Protein AF-H0ACN4-F1 (afdb_monomer_lite)

pLDDT: mean 75.78, std 10.9, range [49.62, 94.56]

Secondary structure (DSSP, 8-state):
-B-HHHHHTT-SS-B-HHHHHHHHHTTT-STTTS-TTHHHHHHHHHHHHHHHHHHHHHHHHH-GGG--HHHHHHHHHHHHHHHHHHHHHHHHHTT--HHHHHHHHHHHHHTSHHHHHHHHHHHHHHHHHHHHHHHHHHHH-PPPPGGGHHHHHHHHHIIIIIHHHHHHHHHHHTT--HHHHHHHHHHT-SPPHHHHHHHHHHGGG-SS-HHHHHHHHHHHHHHHHHHHHTTHHHHHHHHHTTT-

Foldseek 3Di:
DAQVVCVVVVNPPRDPPLVVVVVVVVVQDDDPRDDPCPVVVVVVLSVLLVLLVVLVVVCVPPNPVPDDPSNNVSVLSNVLVVLLVSQLVVCVVVVFHSLVSNVVSLVVLCPDPSSVVCCVVCVVVCVVVVVVVLVVLVVVQDDDDPVCPVVLVVLLCCLQPVQLVVQLVVVVVVVDDSLVSNVVSNLRSADDPVCLSVQVRCVVVDPDNSNNSSSSSRVVSVVVSVVCVVCVVVVCCVVCVPVD

Radius of gyration: 23.26 Å; chains: 1; bounding box: 57×37×65 Å

Structure (mmCIF, N/CA/C/O backbone):
data_AF-H0ACN4-F1
#
_entry.id   AF-H0ACN4-F1
#
loop_
_atom_site.group_PDB
_atom_site.id
_atom_site.type_symbol
_atom_site.label_atom_id
_atom_site.label_alt_id
_atom_site.label_comp_id
_atom_site.label_asym_id
_atom_site.label_entity_id
_atom_site.label_seq_id
_atom_site.pdbx_PDB_ins_code
_atom_site.Cartn_x
_atom_site.Cartn_y
_atom_site.Cartn_z
_atom_site.occupancy
_atom_site.B_iso_or_equiv
_atom_site.auth_seq_id
_atom_site.auth_comp_id
_atom_site.auth_asym_id
_atom_site.auth_atom_id
_atom_site.pdbx_PDB_model_num
ATOM 1 N N . MET A 1 1 ? -21.754 6.730 13.328 1.00 60.78 1 MET A N 1
ATOM 2 C CA . MET A 1 1 ? -22.479 7.093 14.572 1.00 60.78 1 MET A CA 1
ATOM 3 C C . MET A 1 1 ? -21.545 7.966 15.397 1.00 60.78 1 MET A C 1
ATOM 5 O O . MET A 1 1 ? -20.349 7.863 15.156 1.00 60.78 1 MET A O 1
ATOM 9 N N . VAL A 1 2 ? -22.045 8.862 16.253 1.00 70.94 2 VAL A N 1
ATOM 10 C CA . VAL A 1 2 ? -21.167 9.804 16.969 1.00 70.94 2 VAL A CA 1
ATOM 11 C C . VAL A 1 2 ? -20.671 9.186 18.277 1.00 70.94 2 VAL A C 1
ATOM 13 O O . VAL A 1 2 ? -21.500 8.858 19.122 1.00 70.94 2 VAL A O 1
ATOM 16 N N . ASP A 1 3 ? -19.357 9.039 18.431 1.00 78.44 3 ASP A N 1
ATOM 17 C CA . ASP A 1 3 ? -18.712 8.705 19.703 1.00 78.44 3 ASP A CA 1
ATOM 18 C C . ASP A 1 3 ? -18.690 9.959 20.582 1.00 78.44 3 ASP A C 1
ATOM 20 O O . ASP A 1 3 ? -18.063 10.968 20.251 1.00 78.44 3 ASP A O 1
ATOM 24 N N . ARG A 1 4 ? -19.431 9.915 21.688 1.00 74.38 4 ARG A N 1
ATOM 25 C CA . ARG A 1 4 ? -19.611 11.072 22.569 1.00 74.38 4 ARG A CA 1
ATOM 26 C C . ARG A 1 4 ? -18.351 11.422 23.347 1.00 74.38 4 ARG A C 1
ATOM 28 O O . ARG A 1 4 ? -18.164 12.593 23.657 1.00 74.38 4 ARG A O 1
ATOM 35 N N . ASP A 1 5 ? -17.498 10.452 23.644 1.00 73.69 5 ASP A N 1
ATOM 36 C CA . ASP A 1 5 ? -16.275 10.695 24.401 1.00 73.69 5 ASP A CA 1
ATOM 37 C C . ASP A 1 5 ? -15.210 11.336 23.519 1.00 73.69 5 ASP A C 1
ATOM 39 O O . ASP A 1 5 ? -14.513 12.248 23.971 1.00 73.69 5 ASP A O 1
ATOM 43 N N . LEU A 1 6 ? -15.139 10.940 22.244 1.00 72.12 6 LEU A N 1
ATOM 44 C CA . LEU A 1 6 ? -14.330 11.638 21.243 1.00 72.12 6 LEU A CA 1
ATOM 45 C C . LEU A 1 6 ? -14.869 13.050 20.974 1.00 72.12 6 LEU A C 1
ATOM 47 O O . LEU A 1 6 ? -14.086 13.997 20.920 1.00 72.12 6 LEU A O 1
ATOM 51 N N . ASP A 1 7 ? -16.194 13.218 20.881 1.00 76.94 7 ASP A N 1
ATOM 52 C CA . ASP A 1 7 ? -16.822 14.531 20.677 1.00 76.94 7 ASP A CA 1
ATOM 53 C C . ASP A 1 7 ? -16.541 15.496 21.841 1.00 76.94 7 ASP A C 1
ATOM 55 O O . ASP A 1 7 ? -16.189 16.654 21.624 1.00 76.94 7 ASP A O 1
ATOM 59 N N . ASN A 1 8 ? -16.611 14.997 23.078 1.00 75.88 8 ASN A N 1
ATOM 60 C CA . ASN A 1 8 ? -16.325 15.762 24.294 1.00 75.88 8 ASN A CA 1
ATOM 61 C C . ASN A 1 8 ? -14.840 16.132 24.449 1.00 75.88 8 ASN A C 1
ATOM 63 O O . ASN A 1 8 ? -14.523 17.110 25.125 1.00 75.88 8 ASN A O 1
ATOM 67 N N . GLN A 1 9 ? -13.934 15.369 23.835 1.00 67.75 9 GLN A N 1
ATOM 68 C CA . GLN A 1 9 ? -12.495 15.654 23.806 1.00 67.75 9 GLN A CA 1
ATOM 69 C C . GLN A 1 9 ? -12.092 16.574 22.640 1.00 67.75 9 GLN A C 1
ATOM 71 O O . GLN A 1 9 ? -10.902 16.794 22.422 1.00 67.75 9 GLN A O 1
ATOM 76 N N . ASP A 1 10 ? -13.067 17.095 21.885 1.00 71.56 10 ASP A N 1
ATOM 77 C CA . ASP A 1 10 ? -12.876 17.838 20.631 1.00 71.56 10 ASP A CA 1
ATOM 78 C C . ASP A 1 10 ? -12.063 17.048 19.581 1.00 71.56 10 ASP A C 1
ATOM 80 O O . ASP A 1 10 ? -11.475 17.599 18.648 1.00 71.56 10 ASP A O 1
ATOM 84 N N . ILE A 1 11 ? -12.051 15.714 19.714 1.00 58.03 11 ILE A N 1
ATOM 85 C CA . ILE A 1 11 ? -11.463 14.797 18.746 1.00 58.03 11 ILE A CA 1
ATOM 86 C C . ILE A 1 11 ? -12.485 14.619 17.626 1.00 58.03 11 ILE A C 1
ATOM 88 O O . ILE A 1 11 ? -13.654 14.273 17.823 1.00 58.03 11 ILE A O 1
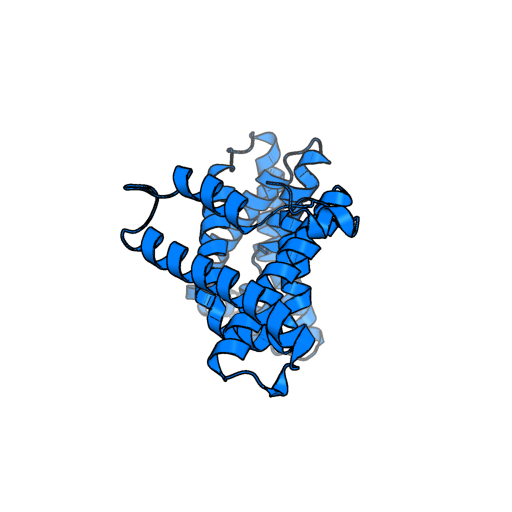ATOM 92 N N . ARG A 1 12 ? -12.048 14.907 16.406 1.00 61.50 12 ARG A N 1
ATOM 93 C CA . ARG A 1 12 ? -12.843 14.746 15.191 1.00 61.50 12 ARG A CA 1
ATOM 94 C C . ARG A 1 12 ? -12.232 13.560 14.391 1.00 61.50 12 ARG A C 1
ATOM 96 O O . ARG A 1 12 ? -11.117 13.174 14.701 1.00 61.50 12 ARG A O 1
ATOM 103 N N . PRO A 1 13 ? -12.973 12.893 13.483 1.00 61.44 13 PRO A N 1
ATOM 104 C CA . PRO A 1 13 ? -14.406 12.920 13.509 1.00 61.44 13 PRO A CA 1
ATOM 105 C C . PRO A 1 13 ? -14.802 12.062 14.735 1.00 61.44 13 PRO A C 1
ATOM 107 O O . PRO A 1 13 ? -14.141 11.086 15.093 1.00 61.44 13 PRO A O 1
ATOM 110 N N . PRO A 1 14 ? -15.858 12.404 15.457 1.00 74.06 14 PRO A N 1
ATOM 111 C CA . PRO A 1 14 ? -16.241 11.605 16.606 1.00 74.06 14 PRO A CA 1
ATOM 112 C C . PRO A 1 14 ? -16.955 10.353 16.089 1.00 74.06 14 PRO A C 1
ATOM 114 O O . PRO A 1 14 ? -18.165 10.260 16.200 1.00 74.06 14 PRO A O 1
ATOM 117 N N . ILE A 1 15 ? -16.269 9.443 15.393 1.00 73.81 15 ILE A N 1
ATOM 118 C CA . ILE A 1 15 ? -16.880 8.251 14.801 1.00 73.81 15 ILE A CA 1
ATOM 119 C C . ILE A 1 15 ? -16.776 7.115 15.795 1.00 73.81 15 ILE A C 1
ATOM 121 O O . ILE A 1 15 ? -15.689 6.633 16.092 1.00 73.81 15 ILE A O 1
ATOM 125 N N . ASP A 1 16 ? -17.937 6.632 16.210 1.00 73.75 16 ASP A N 1
ATOM 126 C CA . ASP A 1 16 ? -18.033 5.359 16.897 1.00 73.75 16 ASP A CA 1
ATOM 127 C C . ASP A 1 16 ? -17.833 4.237 15.870 1.00 73.75 16 ASP A C 1
ATOM 129 O O . ASP A 1 16 ? -18.661 4.012 14.970 1.00 73.75 16 ASP A O 1
ATOM 133 N N . VAL A 1 17 ? -16.663 3.608 15.963 1.00 70.56 17 VAL A N 1
ATOM 134 C CA . VAL A 1 17 ? -16.119 2.652 14.994 1.00 70.56 17 VAL A CA 1
ATOM 135 C C . VAL A 1 17 ? -16.996 1.411 14.911 1.00 70.56 17 VAL A C 1
ATOM 137 O O . VAL A 1 17 ? -17.296 0.951 13.809 1.00 70.56 17 VAL A O 1
ATOM 140 N N . LEU A 1 18 ? -17.461 0.918 16.059 1.00 71.81 18 LEU A N 1
ATOM 141 C CA . LEU A 1 18 ? -18.245 -0.305 16.166 1.00 71.81 18 LEU A CA 1
ATOM 142 C C . LEU A 1 18 ? -19.559 -0.182 15.343 1.00 71.81 18 LEU A C 1
ATOM 144 O O . LEU A 1 18 ? -19.659 -0.773 14.260 1.00 71.81 18 LEU A O 1
ATOM 148 N N . PRO A 1 19 ? -20.557 0.631 15.731 1.00 72.88 19 PRO A N 1
ATOM 149 C CA . PRO A 1 19 ? -21.830 0.727 15.020 1.00 72.88 19 PRO A CA 1
ATOM 150 C C . PRO A 1 19 ? -21.698 1.231 13.578 1.00 72.88 19 PRO A C 1
ATOM 152 O O . PRO A 1 19 ? -22.583 0.979 12.758 1.00 72.88 19 PRO A O 1
ATOM 155 N N . SER A 1 20 ? -20.617 1.942 13.245 1.00 68.25 20 SER A N 1
ATOM 156 C CA . SER A 1 20 ? -20.346 2.361 11.866 1.00 68.25 20 SER A CA 1
ATOM 157 C C . SER A 1 20 ? -19.884 1.184 10.994 1.00 68.25 20 SER A C 1
ATOM 159 O O . SER A 1 20 ? -20.390 1.028 9.882 1.00 68.25 20 SER A O 1
ATOM 161 N N . LEU A 1 21 ? -19.004 0.314 11.506 1.00 66.38 21 LEU A N 1
ATOM 162 C CA . LEU A 1 21 ? -18.568 -0.908 10.819 1.00 66.38 21 LEU A CA 1
ATOM 163 C C . LEU A 1 21 ? -19.704 -1.920 10.664 1.00 66.38 21 LEU A C 1
ATOM 165 O O . LEU A 1 21 ? -19.886 -2.446 9.569 1.00 66.38 21 LEU A O 1
ATOM 169 N N . SER A 1 22 ? -20.505 -2.150 11.712 1.00 69.75 22 SER A N 1
ATOM 170 C CA . SER A 1 22 ? -21.650 -3.073 11.651 1.00 69.75 22 SER A CA 1
ATOM 171 C C . SER A 1 22 ? -22.596 -2.724 10.494 1.00 69.75 22 SER A C 1
ATOM 173 O O . SER A 1 22 ? -22.887 -3.582 9.665 1.00 69.75 22 SER A O 1
ATOM 175 N N . ARG A 1 23 ? -22.970 -1.445 10.348 1.00 69.56 23 ARG A N 1
ATOM 176 C CA . ARG A 1 23 ? -23.853 -0.981 9.262 1.00 69.56 23 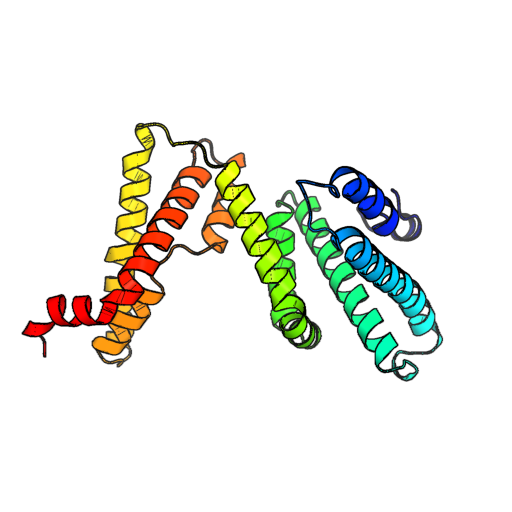ARG A CA 1
ATOM 177 C C . ARG A 1 23 ? -23.240 -1.087 7.869 1.00 69.56 23 ARG A C 1
ATOM 179 O O . ARG A 1 23 ? -23.954 -1.343 6.901 1.00 69.56 23 ARG A O 1
ATOM 186 N N . LEU A 1 24 ? -21.939 -0.831 7.748 1.00 64.56 24 LEU A N 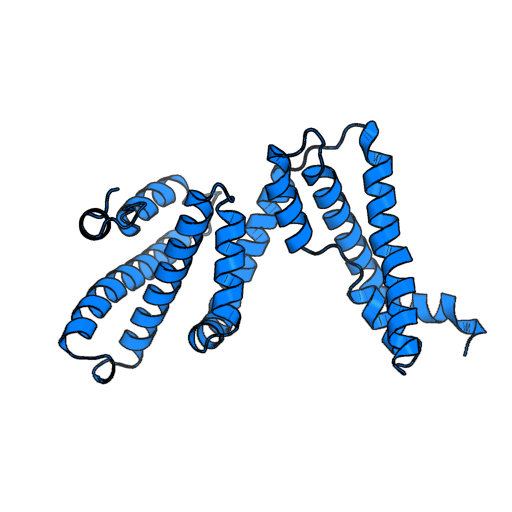1
ATOM 187 C CA . LEU A 1 24 ? -21.242 -0.947 6.469 1.00 64.56 24 LEU A CA 1
ATOM 188 C C . LEU A 1 24 ? -21.176 -2.417 6.026 1.00 64.56 24 LEU A C 1
ATOM 190 O O . LEU A 1 24 ? -21.385 -2.727 4.856 1.00 64.56 24 LEU A O 1
ATOM 194 N N . MET A 1 25 ? -20.929 -3.318 6.976 1.00 67.81 25 MET A N 1
ATOM 195 C CA . MET A 1 25 ? -20.736 -4.745 6.731 1.00 67.81 25 MET A CA 1
ATOM 196 C C . MET A 1 25 ? -22.031 -5.486 6.403 1.00 67.81 25 MET A C 1
ATOM 198 O O . MET A 1 25 ? -21.998 -6.393 5.576 1.00 67.81 25 MET A O 1
ATOM 202 N N . ASP A 1 26 ? -23.166 -5.086 6.980 1.00 68.06 26 ASP A N 1
ATOM 203 C CA . ASP A 1 26 ? -24.466 -5.711 6.689 1.00 68.06 26 ASP A CA 1
ATOM 204 C C . ASP A 1 26 ? -24.858 -5.601 5.204 1.00 68.06 26 ASP A C 1
ATOM 206 O O . ASP A 1 26 ? -25.601 -6.433 4.693 1.00 68.06 26 ASP A O 1
ATOM 210 N N . ASN A 1 27 ? -24.313 -4.610 4.487 1.00 66.75 27 ASN A N 1
ATOM 211 C CA . ASN A 1 27 ? -24.534 -4.415 3.052 1.00 66.75 27 ASN A CA 1
ATOM 212 C C . ASN A 1 27 ? -23.433 -5.028 2.163 1.00 66.75 27 ASN A C 1
ATOM 214 O O . ASN A 1 27 ? -23.552 -4.988 0.940 1.00 66.75 27 ASN A O 1
ATOM 218 N N . GLY A 1 28 ? -22.351 -5.548 2.753 1.00 65.25 28 GLY A N 1
ATOM 219 C CA . GLY A 1 28 ? -21.173 -6.050 2.034 1.00 65.25 28 GLY A CA 1
ATOM 220 C C . GLY A 1 28 ? -20.926 -7.556 2.164 1.00 65.25 28 GLY A C 1
ATOM 221 O O . GLY A 1 28 ? -20.036 -8.076 1.495 1.00 65.25 28 GLY A O 1
ATOM 222 N N . ILE A 1 29 ? -21.680 -8.259 3.016 1.00 73.50 29 ILE A N 1
ATOM 223 C CA . ILE A 1 29 ? -21.506 -9.691 3.303 1.00 73.50 29 ILE A CA 1
ATOM 224 C C . ILE A 1 29 ? -22.659 -10.484 2.690 1.00 73.50 29 ILE A C 1
ATOM 226 O O . ILE A 1 29 ? -23.822 -10.201 2.963 1.00 73.50 29 ILE A O 1
ATOM 230 N N . GLY A 1 30 ? -22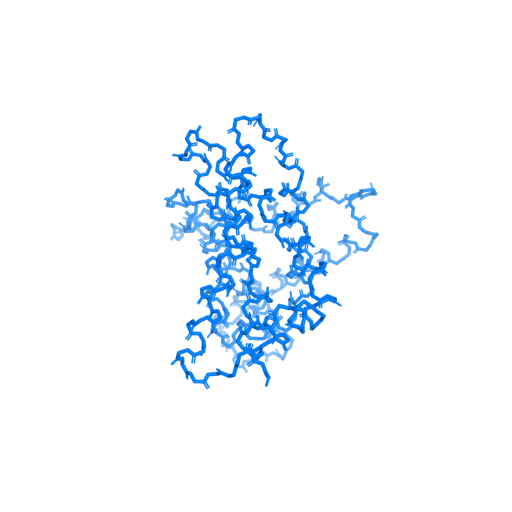.342 -11.502 1.888 1.00 74.50 30 GLY A N 1
ATOM 231 C CA . GLY A 1 30 ? -23.357 -12.343 1.260 1.00 74.50 30 GLY A CA 1
ATOM 232 C C . GLY A 1 30 ? -22.818 -13.253 0.161 1.00 74.50 30 GLY A C 1
ATOM 233 O O . GLY A 1 30 ? -21.674 -13.133 -0.284 1.00 74.50 30 GLY A O 1
ATOM 234 N N . GLU A 1 31 ? -23.672 -14.171 -0.288 1.00 70.31 31 GLU A N 1
ATOM 235 C CA . GLU A 1 31 ? -23.363 -15.122 -1.356 1.00 70.31 31 GLU A CA 1
ATOM 236 C C . GLU A 1 31 ? -23.011 -14.383 -2.661 1.00 70.31 31 GLU A C 1
ATOM 238 O O . GLU A 1 31 ? -23.721 -13.474 -3.088 1.00 70.31 31 GLU A O 1
ATOM 243 N N . GLY A 1 32 ? -21.873 -14.733 -3.267 1.00 74.31 32 GLY A N 1
ATOM 244 C CA . GLY A 1 32 ? -21.330 -14.045 -4.446 1.00 74.31 32 GLY A CA 1
ATOM 245 C C . GLY A 1 32 ? -20.465 -12.809 -4.149 1.00 74.31 32 GLY A C 1
ATOM 246 O O . GLY A 1 32 ? -19.777 -12.344 -5.054 1.00 74.31 32 GLY A O 1
ATOM 247 N N . TYR A 1 33 ? -20.437 -12.324 -2.900 1.00 63.06 33 TYR A N 1
ATOM 248 C CA . TYR A 1 33 ? -19.590 -11.204 -2.460 1.00 63.06 33 TYR A CA 1
ATOM 249 C C . TYR A 1 33 ? -18.460 -11.650 -1.528 1.00 63.06 33 TYR A C 1
ATOM 251 O O . TYR A 1 33 ? -17.325 -11.194 -1.668 1.00 63.06 33 TYR A O 1
ATOM 259 N N . THR A 1 34 ? -18.747 -12.550 -0.585 1.00 75.31 34 THR A N 1
ATOM 260 C CA . THR A 1 34 ? -17.785 -12.996 0.430 1.00 75.31 34 THR A CA 1
ATOM 261 C C . THR A 1 34 ? -17.806 -14.514 0.623 1.00 75.31 34 THR A C 1
ATOM 263 O O . THR A 1 34 ? -18.755 -15.207 0.259 1.00 75.31 34 THR A O 1
ATOM 266 N N . ARG A 1 35 ? -16.710 -15.055 1.171 1.00 78.44 35 ARG A N 1
ATOM 267 C CA . ARG A 1 35 ? -16.596 -16.475 1.551 1.00 78.44 35 ARG A CA 1
ATOM 268 C C . ARG A 1 35 ? -17.569 -16.831 2.688 1.00 78.44 35 ARG A C 1
ATOM 270 O O . ARG A 1 35 ? -17.938 -15.963 3.474 1.00 78.44 35 ARG A O 1
ATOM 277 N N . GLY A 1 36 ? -17.931 -18.108 2.810 1.00 75.69 36 GLY A N 1
ATOM 278 C CA . GLY A 1 36 ? -18.987 -18.565 3.726 1.00 75.69 36 GLY A CA 1
ATOM 279 C C . GLY A 1 36 ? -18.745 -18.307 5.221 1.00 75.69 36 GLY A C 1
ATOM 280 O O . GLY A 1 36 ? -19.697 -18.058 5.945 1.00 75.69 36 GLY A O 1
ATOM 281 N N . ASP A 1 37 ? -17.493 -18.301 5.681 1.00 79.25 37 ASP A N 1
ATOM 282 C CA . ASP A 1 37 ? -17.096 -18.042 7.079 1.00 79.25 37 ASP A CA 1
ATOM 283 C C . ASP A 1 37 ? -16.809 -16.554 7.362 1.00 79.25 37 ASP A C 1
ATOM 285 O O . ASP A 1 37 ? -16.353 -16.190 8.445 1.00 79.25 37 ASP A O 1
ATOM 289 N N . HIS A 1 38 ? -17.020 -15.666 6.383 1.00 76.00 38 HIS A N 1
ATOM 290 C CA . HIS A 1 38 ? -16.640 -14.258 6.511 1.00 76.00 38 HIS A CA 1
ATOM 291 C C . HIS A 1 38 ? -17.411 -13.537 7.625 1.00 76.00 38 HIS A C 1
ATOM 293 O O . HIS A 1 38 ? -16.834 -12.695 8.308 1.00 76.00 38 HIS A O 1
ATOM 299 N N . GLY A 1 39 ? -18.690 -13.880 7.824 1.00 76.44 39 GLY A N 1
ATOM 300 C CA . GLY A 1 39 ? -19.496 -13.351 8.929 1.00 76.44 39 GLY A CA 1
ATOM 301 C C . GLY A 1 39 ? -18.918 -13.737 10.291 1.00 76.44 39 GLY A C 1
ATOM 302 O O . GLY A 1 39 ? -18.669 -12.865 11.117 1.00 76.44 39 GLY A O 1
ATOM 303 N N . ASP A 1 40 ? -18.587 -15.014 10.476 1.00 76.06 40 ASP A N 1
ATOM 304 C CA . ASP A 1 40 ? -18.054 -15.524 11.743 1.00 76.06 40 ASP A CA 1
ATOM 305 C C . ASP A 1 40 ? -16.696 -14.897 12.091 1.00 76.06 40 ASP A C 1
ATOM 307 O O . ASP A 1 40 ? -16.449 -14.502 13.231 1.00 76.06 40 ASP A O 1
ATOM 311 N N . VAL A 1 41 ? -15.804 -14.765 11.103 1.00 75.56 41 VAL A N 1
ATOM 312 C CA . VAL A 1 41 ? -14.484 -14.147 11.307 1.00 75.56 41 VAL A CA 1
ATOM 313 C C . VAL A 1 41 ? -14.605 -12.644 11.563 1.00 75.56 41 VAL A C 1
ATOM 315 O O . VAL A 1 41 ? -13.888 -12.112 12.412 1.00 75.56 41 VAL A O 1
ATOM 318 N N . LYS A 1 42 ? -15.525 -11.952 10.879 1.00 71.81 42 LYS A N 1
ATOM 319 C CA . LYS A 1 42 ? -15.859 -10.552 11.181 1.00 71.81 42 LYS A CA 1
ATOM 320 C C . LYS A 1 42 ? -16.293 -10.419 12.636 1.00 71.81 42 LYS A C 1
ATOM 322 O O . LYS A 1 42 ? -15.763 -9.565 13.342 1.00 71.81 42 LYS A O 1
ATOM 327 N N . ASP A 1 43 ? -17.252 -11.231 13.065 1.00 75.88 43 ASP A N 1
ATOM 328 C CA . ASP A 1 43 ? -17.840 -11.116 14.397 1.00 75.88 43 ASP A CA 1
ATOM 329 C C . ASP A 1 43 ? -16.790 -11.392 15.481 1.00 75.88 43 ASP A C 1
ATOM 331 O O . ASP A 1 43 ? -16.760 -10.699 16.497 1.00 75.88 43 ASP A O 1
ATOM 335 N N . GLN A 1 44 ? -15.842 -12.302 15.226 1.00 78.75 44 GLN A N 1
ATOM 336 C CA . GLN A 1 44 ? -14.673 -12.508 16.088 1.00 78.75 44 GLN A CA 1
ATOM 337 C C . GLN A 1 44 ? -13.770 -11.270 16.173 1.00 78.75 44 GLN A C 1
ATOM 339 O O . GLN A 1 44 ? -13.389 -10.870 17.270 1.00 78.75 44 GLN A O 1
ATOM 344 N N . LEU A 1 45 ? -13.430 -10.638 15.045 1.00 76.62 45 LEU A N 1
ATOM 345 C CA . LEU A 1 45 ? -12.606 -9.419 15.041 1.00 76.62 45 LEU A CA 1
ATOM 346 C C . LEU A 1 45 ? -13.304 -8.252 15.746 1.00 76.62 45 LEU A C 1
ATOM 348 O O . LEU A 1 45 ? -12.664 -7.464 16.441 1.00 76.62 45 LEU A O 1
ATOM 352 N N . TYR A 1 46 ? -14.618 -8.154 15.575 1.00 72.12 46 TYR A N 1
ATOM 353 C CA . TYR A 1 46 ? -15.443 -7.124 16.186 1.00 72.12 46 TYR A CA 1
ATOM 354 C C . TYR A 1 46 ? -15.568 -7.329 17.702 1.00 72.12 46 TYR A C 1
ATOM 356 O O . TYR A 1 46 ? -15.422 -6.375 18.465 1.00 72.12 46 TYR A O 1
ATOM 364 N N . ALA A 1 47 ? -15.745 -8.579 18.140 1.00 75.56 47 ALA A N 1
ATOM 365 C CA . ALA A 1 47 ? -15.713 -8.954 19.550 1.00 75.56 47 ALA A CA 1
ATOM 366 C C . ALA A 1 47 ? -14.350 -8.650 20.186 1.00 75.56 47 ALA A C 1
ATOM 368 O O . ALA A 1 47 ? -14.310 -8.055 21.256 1.00 75.56 47 ALA A O 1
ATOM 369 N N . LEU A 1 48 ? -13.243 -8.969 19.504 1.00 80.00 48 LEU A N 1
ATOM 370 C CA . LEU A 1 48 ? -11.890 -8.659 19.979 1.00 80.00 48 LEU A CA 1
ATOM 371 C C . LEU A 1 48 ? -11.644 -7.150 20.095 1.00 80.00 48 LEU A C 1
ATOM 373 O O . LEU A 1 48 ? -11.016 -6.704 21.049 1.00 80.00 48 LEU A O 1
ATOM 377 N N . TYR A 1 49 ? -12.139 -6.346 19.150 1.00 77.44 49 TYR A N 1
ATOM 378 C CA . TYR A 1 49 ? -11.998 -4.891 19.236 1.00 77.44 49 TYR A CA 1
ATOM 379 C C . TYR A 1 49 ? -12.801 -4.304 20.406 1.00 77.44 49 TYR A C 1
ATOM 381 O O . TYR A 1 49 ? -12.276 -3.455 21.125 1.00 77.44 49 TYR A O 1
ATOM 389 N N . ALA A 1 50 ? -14.037 -4.775 20.619 1.00 77.69 50 ALA A N 1
ATOM 390 C CA . ALA A 1 50 ? -14.866 -4.374 21.757 1.00 77.69 50 ALA A CA 1
ATOM 391 C C . ALA A 1 50 ? -14.229 -4.788 23.096 1.00 77.69 50 ALA A C 1
ATOM 393 O O . ALA A 1 50 ? -14.056 -3.947 23.971 1.00 77.69 50 ALA A O 1
ATOM 394 N N . GLU A 1 51 ? -13.769 -6.040 23.203 1.00 83.12 51 GLU A N 1
ATOM 395 C CA . GLU A 1 51 ? -13.008 -6.547 24.354 1.00 83.12 51 GLU A CA 1
ATOM 396 C C . GLU A 1 51 ? -11.766 -5.682 24.617 1.00 83.12 51 GLU A C 1
ATOM 398 O O . GLU A 1 51 ? -11.473 -5.330 25.754 1.00 83.12 51 GLU A O 1
ATOM 403 N N . GLY A 1 52 ? -11.054 -5.264 23.568 1.00 85.81 52 GLY A N 1
ATOM 404 C CA . GLY A 1 52 ? -9.888 -4.397 23.711 1.00 85.81 52 GLY A CA 1
ATOM 405 C C . GLY A 1 52 ? -10.196 -2.954 24.123 1.00 85.81 52 GLY A C 1
ATOM 406 O O . GLY A 1 52 ? -9.334 -2.317 24.726 1.00 85.81 52 GLY A O 1
ATOM 407 N N . GLN A 1 53 ? -11.388 -2.427 23.820 1.00 79.44 53 GLN A N 1
ATOM 408 C CA . GLN A 1 53 ? -11.836 -1.129 24.345 1.00 79.44 53 GLN A CA 1
ATOM 409 C C . GLN A 1 53 ? -12.101 -1.233 25.852 1.00 79.44 53 GLN A C 1
ATOM 411 O O . GLN A 1 53 ? -11.563 -0.432 26.613 1.00 79.44 53 GLN A O 1
ATOM 416 N N . ASP A 1 54 ? -12.797 -2.285 26.292 1.00 81.12 54 ASP A N 1
ATOM 417 C CA . ASP A 1 54 ? -13.023 -2.548 27.720 1.00 81.12 54 ASP A CA 1
ATOM 418 C C . ASP A 1 54 ? -11.692 -2.763 28.472 1.00 81.12 54 ASP A C 1
ATOM 420 O O . ASP A 1 54 ? -11.480 -2.247 29.573 1.00 81.12 54 ASP A O 1
ATOM 424 N N . LEU A 1 55 ? -10.748 -3.488 27.857 1.00 85.75 55 LEU A N 1
ATOM 425 C CA . LEU A 1 55 ? -9.406 -3.698 28.407 1.00 85.75 55 LEU A CA 1
ATOM 426 C C . LEU A 1 55 ? -8.606 -2.401 28.511 1.00 85.75 55 LEU A C 1
ATOM 428 O O . LEU A 1 55 ? -7.861 -2.227 29.471 1.00 85.75 55 LEU A O 1
ATOM 432 N N . ARG A 1 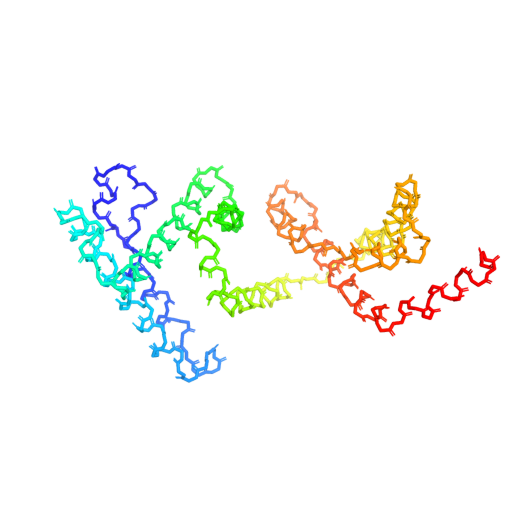56 ? -8.740 -1.478 27.556 1.00 82.94 56 ARG A N 1
ATOM 433 C CA . ARG A 1 56 ? -8.059 -0.178 27.610 1.00 82.94 56 ARG A CA 1
ATOM 434 C C . ARG A 1 56 ? -8.500 0.628 28.834 1.00 82.94 56 ARG A C 1
ATOM 436 O O . ARG A 1 56 ? -7.649 1.221 29.500 1.00 82.94 56 ARG A O 1
ATOM 443 N N . ASP A 1 57 ? -9.791 0.617 29.141 1.00 81.00 57 ASP A N 1
ATOM 444 C CA . ASP A 1 57 ? -10.332 1.292 30.322 1.00 81.00 57 ASP A CA 1
ATOM 445 C C . ASP A 1 57 ? -9.864 0.615 31.615 1.00 81.00 57 ASP A C 1
ATOM 447 O O . ASP A 1 57 ? -9.488 1.288 32.578 1.00 81.00 57 ASP A O 1
ATOM 451 N N . LEU A 1 58 ? -9.793 -0.721 31.621 1.00 81.44 58 LEU A N 1
ATOM 452 C CA . LEU A 1 58 ? -9.251 -1.490 32.743 1.00 81.44 58 LEU A CA 1
ATOM 453 C C . LEU A 1 58 ? -7.762 -1.185 32.987 1.00 81.44 58 LEU A C 1
ATOM 455 O O . LEU A 1 58 ? -7.339 -0.979 34.127 1.00 81.44 58 LEU A O 1
ATOM 459 N N . VAL A 1 59 ? -6.970 -1.102 31.919 1.00 85.06 59 VAL A N 1
ATOM 460 C CA . VAL A 1 59 ? -5.538 -0.774 31.961 1.00 85.06 59 VAL A CA 1
ATOM 461 C C . VAL A 1 59 ? -5.288 0.609 32.540 1.00 85.06 59 VAL A C 1
ATOM 463 O O . VAL A 1 59 ? -4.346 0.777 33.313 1.00 85.06 59 VAL A O 1
ATOM 466 N N . ALA A 1 60 ? -6.137 1.590 32.225 1.00 78.94 60 ALA A N 1
ATOM 467 C CA . ALA A 1 60 ? -6.018 2.939 32.774 1.00 78.94 60 ALA A CA 1
ATOM 468 C C . ALA A 1 60 ? -6.116 2.971 34.314 1.00 78.94 60 ALA A C 1
ATOM 470 O O . ALA A 1 60 ? -5.631 3.914 34.939 1.00 78.94 60 ALA A O 1
ATOM 471 N N . ILE A 1 61 ? -6.722 1.944 34.922 1.00 84.19 61 ILE A N 1
ATOM 472 C CA . ILE A 1 61 ? -6.920 1.824 36.370 1.00 84.19 61 ILE A CA 1
ATOM 473 C C . ILE A 1 61 ? -5.855 0.925 37.014 1.00 84.19 61 ILE A C 1
ATOM 475 O O . ILE A 1 61 ? -5.326 1.268 38.070 1.00 84.19 61 ILE A O 1
ATOM 479 N N . VAL A 1 62 ? -5.566 -0.235 36.413 1.00 81.62 62 VAL A N 1
ATOM 480 C CA . VAL A 1 62 ? -4.777 -1.312 37.048 1.00 81.62 62 VAL A CA 1
ATOM 481 C C . VAL A 1 62 ? -3.325 -1.375 36.539 1.00 81.62 62 VAL A C 1
ATOM 483 O O . VAL A 1 62 ? -2.467 -1.935 37.218 1.00 81.62 62 VAL A O 1
ATOM 486 N N . GLY A 1 63 ? -3.021 -0.741 35.400 1.00 82.69 63 GLY A N 1
ATOM 487 C CA . GLY A 1 63 ? -1.714 -0.786 34.735 1.00 82.69 63 GLY A CA 1
ATOM 488 C C . GLY A 1 63 ? -1.557 -1.975 33.775 1.00 82.69 63 GLY A C 1
ATOM 489 O O . GLY A 1 63 ? -2.222 -2.999 33.920 1.00 82.69 63 GLY A O 1
ATOM 490 N N . GLU A 1 64 ? -0.678 -1.837 32.775 1.00 81.06 64 GLU A N 1
ATOM 491 C CA . GLU A 1 64 ? -0.467 -2.858 31.726 1.00 81.06 64 GLU A CA 1
ATOM 492 C C . GLU A 1 64 ? 0.181 -4.145 32.257 1.00 81.06 64 GLU A C 1
ATOM 494 O O . GLU A 1 64 ? -0.101 -5.225 31.747 1.00 81.06 64 GLU A O 1
ATOM 499 N N . ASP A 1 65 ? 0.965 -4.056 33.335 1.00 81.19 65 ASP A N 1
ATOM 500 C CA . ASP A 1 65 ? 1.690 -5.191 33.926 1.00 81.19 65 ASP A CA 1
ATOM 501 C C . ASP A 1 65 ? 0.770 -6.265 34.541 1.00 81.19 65 ASP A C 1
ATOM 503 O O . ASP A 1 65 ? 1.220 -7.359 34.883 1.00 81.19 65 ASP A O 1
ATOM 507 N N . ALA A 1 66 ? -0.518 -5.955 34.720 1.00 81.56 66 ALA A N 1
ATOM 508 C CA . ALA A 1 66 ? -1.513 -6.865 35.283 1.00 81.56 66 ALA A CA 1
ATOM 509 C C . ALA A 1 66 ? -2.246 -7.706 34.222 1.00 81.56 66 ALA A C 1
ATOM 511 O O . ALA A 1 66 ? -3.084 -8.540 34.576 1.00 81.56 66 ALA A O 1
ATOM 512 N N . LEU A 1 67 ? -1.974 -7.473 32.936 1.00 83.94 67 LEU A N 1
ATOM 513 C CA . LEU A 1 67 ? -2.659 -8.147 31.839 1.00 83.94 67 LEU A CA 1
ATOM 514 C C . LEU A 1 67 ? -2.165 -9.581 31.647 1.00 83.94 67 LEU A C 1
ATOM 516 O O . LEU A 1 67 ? -0.998 -9.903 31.860 1.00 83.94 67 LEU A O 1
ATOM 520 N N . SER A 1 68 ? -3.067 -10.448 31.186 1.00 87.94 68 SER A N 1
ATOM 521 C CA . SER A 1 68 ? -2.666 -11.752 30.66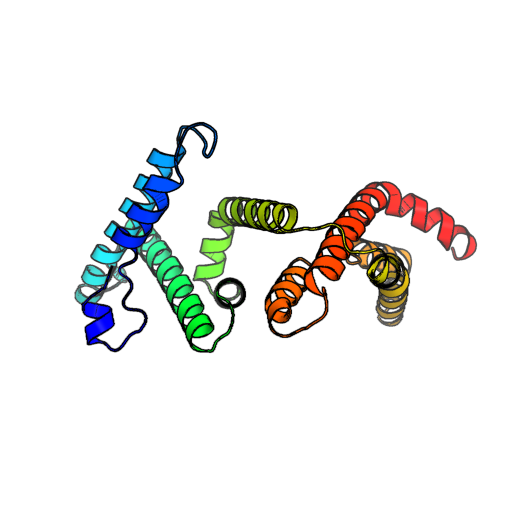5 1.00 87.94 68 SER A CA 1
ATOM 522 C C . SER A 1 68 ? -2.042 -11.615 29.271 1.00 87.94 68 SER A C 1
ATOM 524 O O . SER A 1 68 ? -2.362 -10.689 28.526 1.00 87.94 68 SER A O 1
ATOM 526 N N . ASP A 1 69 ? -1.248 -12.604 28.848 1.00 86.00 69 ASP A N 1
ATOM 527 C CA . ASP A 1 69 ? -0.677 -12.663 27.490 1.00 86.00 69 ASP A CA 1
ATOM 528 C C . ASP A 1 69 ? -1.727 -12.567 26.367 1.00 86.00 69 ASP A C 1
ATOM 530 O O . ASP A 1 69 ? -1.394 -12.291 25.210 1.00 86.00 69 ASP A O 1
ATOM 534 N N . ARG A 1 70 ? -2.989 -12.923 26.649 1.00 87.81 70 ARG A N 1
ATOM 535 C CA . ARG A 1 70 ? -4.099 -12.763 25.704 1.00 87.81 70 ARG A CA 1
ATOM 536 C C . ARG A 1 70 ? -4.551 -11.310 25.690 1.00 87.81 70 ARG A C 1
ATOM 538 O O . ARG A 1 70 ? -4.642 -10.740 24.608 1.00 87.81 70 ARG A O 1
ATOM 545 N N . ASP A 1 71 ? -4.813 -10.737 26.856 1.00 87.75 71 ASP A N 1
ATOM 546 C CA . ASP A 1 71 ? -5.352 -9.383 26.984 1.00 87.75 71 ASP A CA 1
ATOM 547 C C . ASP A 1 71 ? -4.364 -8.340 26.460 1.00 87.75 71 ASP A C 1
ATOM 549 O O . ASP A 1 71 ? -4.769 -7.400 25.784 1.00 87.75 71 ASP A O 1
ATOM 553 N N . GLU A 1 72 ? -3.061 -8.559 26.658 1.00 84.19 72 GLU A N 1
ATOM 554 C CA . GLU A 1 72 ? -2.008 -7.744 26.046 1.00 84.19 72 GLU A CA 1
ATOM 555 C C . GLU A 1 72 ? -2.134 -7.746 24.512 1.00 84.19 72 GLU A C 1
ATOM 557 O O . GLU A 1 72 ? -2.141 -6.692 23.879 1.00 84.19 72 GLU A O 1
ATOM 562 N N . LYS A 1 73 ? -2.334 -8.918 23.893 1.00 82.12 73 LYS A N 1
ATOM 563 C CA . LYS A 1 73 ? -2.497 -9.036 22.430 1.00 82.12 73 LYS A CA 1
ATOM 564 C C . LYS A 1 73 ? -3.780 -8.380 21.933 1.00 82.12 73 LYS A C 1
ATOM 566 O O . LYS A 1 73 ? -3.784 -7.808 20.843 1.00 82.12 73 LYS A O 1
ATOM 571 N N . VAL A 1 74 ? -4.866 -8.489 22.696 1.00 84.12 74 VAL A N 1
ATOM 572 C CA . VAL A 1 74 ? -6.144 -7.844 22.369 1.00 84.12 74 VAL A CA 1
ATOM 573 C C . VAL A 1 74 ? -6.002 -6.321 22.466 1.00 84.12 74 VAL A C 1
ATOM 575 O O . VAL A 1 74 ? -6.408 -5.604 21.552 1.00 84.12 74 VAL A O 1
ATOM 578 N N . LEU A 1 75 ? -5.333 -5.820 23.506 1.00 83.31 75 LEU A N 1
ATOM 579 C CA . LEU A 1 75 ? -5.040 -4.399 23.674 1.00 83.31 75 LEU A CA 1
ATOM 580 C C . LEU A 1 75 ? -4.136 -3.864 22.553 1.00 83.31 75 LEU A C 1
ATOM 582 O O . LEU A 1 75 ? -4.396 -2.790 22.011 1.00 83.31 75 LEU A O 1
ATOM 586 N N . GLU A 1 76 ? -3.093 -4.603 22.171 1.00 80.25 76 GLU A N 1
ATOM 587 C CA . GLU A 1 76 ? -2.212 -4.252 21.051 1.00 80.25 76 GLU A CA 1
ATOM 588 C C . GLU A 1 76 ? -2.958 -4.173 19.722 1.00 80.25 76 GLU A C 1
ATOM 590 O O . GLU A 1 76 ? -2.779 -3.217 18.962 1.00 80.25 76 GLU A O 1
ATOM 595 N N . PHE A 1 77 ? -3.826 -5.152 19.458 1.00 78.88 77 PHE A N 1
ATOM 596 C CA . PHE A 1 77 ? -4.702 -5.148 18.293 1.00 78.88 77 PHE A CA 1
ATOM 597 C C . PHE A 1 77 ? -5.574 -3.884 18.265 1.00 78.88 77 PHE A C 1
ATOM 599 O O . PHE A 1 77 ? -5.579 -3.156 17.267 1.00 78.88 77 PHE A O 1
ATOM 606 N N . THR A 1 78 ? -6.239 -3.564 19.377 1.00 82.06 78 THR A N 1
ATOM 607 C CA . THR A 1 78 ? -7.111 -2.387 19.486 1.00 82.06 78 THR A CA 1
ATOM 608 C C . THR A 1 78 ? -6.344 -1.071 19.351 1.00 82.06 78 THR A C 1
ATOM 610 O O . THR A 1 78 ? -6.789 -0.184 18.618 1.00 82.06 78 THR A O 1
ATOM 613 N N . LYS A 1 79 ? -5.154 -0.948 19.959 1.00 81.44 79 LYS A N 1
ATOM 614 C CA . LYS A 1 79 ? -4.260 0.216 19.795 1.00 81.44 79 LYS A CA 1
ATOM 615 C C . LYS A 1 79 ? -3.833 0.408 18.337 1.00 81.44 79 LYS A C 1
ATOM 617 O O . LYS A 1 79 ? -3.815 1.541 17.847 1.00 81.44 79 LYS A O 1
ATOM 622 N N . GLY A 1 80 ? -3.522 -0.680 17.630 1.00 74.12 80 GLY A N 1
ATOM 623 C CA . GLY A 1 80 ? -3.176 -0.653 16.208 1.00 74.12 80 GLY A CA 1
ATOM 624 C C . GLY A 1 80 ? -4.317 -0.116 15.341 1.00 74.12 80 GLY A C 1
ATOM 625 O O . GLY A 1 80 ? -4.113 0.816 14.562 1.00 74.12 80 GLY A O 1
ATOM 626 N N . ILE A 1 81 ? -5.533 -0.642 15.527 1.00 75.44 81 ILE A N 1
ATOM 627 C CA . ILE A 1 81 ? -6.733 -0.178 14.810 1.00 75.44 81 ILE A CA 1
ATOM 628 C C . ILE A 1 81 ? -7.036 1.293 15.123 1.00 75.44 81 ILE A C 1
ATOM 630 O O . ILE A 1 81 ? -7.267 2.074 14.201 1.00 75.44 81 ILE A O 1
ATOM 634 N N . ALA A 1 82 ? -6.976 1.700 16.393 1.00 78.12 82 ALA A N 1
ATOM 635 C CA . ALA A 1 82 ? -7.206 3.090 16.786 1.00 78.12 82 ALA A CA 1
ATOM 636 C C . ALA A 1 82 ? -6.189 4.046 16.136 1.00 78.12 82 ALA A C 1
ATOM 638 O O . ALA A 1 82 ? -6.581 5.058 15.563 1.00 78.12 82 ALA A O 1
ATOM 639 N N . THR A 1 83 ? -4.900 3.686 16.137 1.00 72.25 83 THR A N 1
ATOM 640 C CA . THR A 1 83 ? -3.830 4.482 15.510 1.00 72.25 83 THR A CA 1
ATOM 641 C C . THR A 1 83 ? -4.054 4.655 14.006 1.00 72.25 83 THR A C 1
ATOM 643 O O . THR A 1 83 ? -3.916 5.764 13.488 1.00 72.25 83 THR A O 1
ATOM 646 N N . LEU A 1 84 ? -4.437 3.581 13.302 1.00 70.31 84 LEU A N 1
ATOM 647 C CA . LEU A 1 84 ? -4.769 3.644 11.875 1.00 70.31 84 LEU A CA 1
ATOM 648 C C . LEU A 1 84 ? -5.921 4.626 11.623 1.00 70.31 84 LEU A C 1
ATOM 650 O O . LEU A 1 84 ? -5.799 5.502 10.771 1.00 70.31 84 LEU A O 1
ATOM 654 N N . ILE A 1 85 ? -7.008 4.520 12.392 1.00 75.81 85 ILE A N 1
ATOM 655 C CA . ILE A 1 85 ? -8.190 5.383 12.247 1.00 75.81 85 ILE A CA 1
ATOM 656 C C . ILE A 1 85 ? -7.842 6.849 12.538 1.00 75.81 85 ILE A C 1
ATOM 658 O O . ILE A 1 85 ? -8.235 7.731 11.773 1.00 75.81 85 ILE A O 1
ATOM 662 N N . SER A 1 86 ? -7.058 7.123 13.585 1.00 74.56 86 SER A N 1
ATOM 663 C CA . SER A 1 86 ? -6.628 8.483 13.926 1.00 74.56 86 SER A CA 1
ATOM 664 C C . SER A 1 86 ? -5.781 9.123 12.827 1.00 74.56 86 SER A C 1
ATOM 666 O O . SER A 1 86 ? -6.008 10.279 12.480 1.00 74.56 86 SER A O 1
ATOM 668 N N . ILE A 1 87 ? -4.829 8.390 12.240 1.00 68.69 87 ILE A N 1
ATOM 669 C CA . ILE A 1 87 ? -3.976 8.929 11.171 1.00 68.69 87 ILE A CA 1
ATOM 670 C C . ILE A 1 87 ? -4.785 9.172 9.897 1.00 68.69 87 ILE A C 1
ATOM 672 O O . ILE A 1 87 ? -4.644 10.232 9.286 1.00 68.69 87 ILE A O 1
ATOM 676 N N . VAL A 1 88 ? -5.663 8.235 9.523 1.00 70.12 88 VAL A N 1
ATOM 677 C CA . VAL A 1 88 ? -6.570 8.407 8.378 1.00 70.12 88 VAL A CA 1
ATOM 678 C C . VAL A 1 88 ? -7.397 9.666 8.545 1.00 70.12 88 VAL A C 1
ATOM 680 O O . VAL A 1 88 ? -7.452 10.493 7.633 1.00 70.12 88 VAL A O 1
ATOM 683 N N . TRP A 1 89 ? -7.959 9.869 9.730 1.00 78.94 89 TRP A N 1
ATOM 684 C CA . TRP A 1 89 ? -8.704 11.081 9.973 1.00 78.94 89 TRP A CA 1
ATOM 685 C C . TRP A 1 89 ? -7.861 12.354 9.858 1.00 78.94 89 TRP A C 1
ATOM 687 O O . TRP A 1 89 ? -8.279 13.300 9.190 1.00 78.94 89 TRP A O 1
ATOM 697 N N . ILE A 1 90 ? -6.687 12.395 10.497 1.00 73.81 90 ILE A N 1
ATOM 698 C CA . ILE A 1 90 ? -5.805 13.568 10.439 1.00 73.81 90 ILE A CA 1
ATOM 699 C C . ILE A 1 90 ? -5.519 13.910 8.975 1.00 73.81 90 ILE A C 1
ATOM 701 O O . ILE A 1 90 ? -5.644 15.066 8.570 1.00 73.81 90 ILE A O 1
ATOM 705 N N . THR A 1 91 ? -5.226 12.908 8.147 1.00 66.56 91 THR A N 1
ATOM 706 C CA . THR A 1 91 ? -4.999 13.139 6.719 1.00 66.56 91 THR A CA 1
ATOM 707 C C . THR A 1 91 ? -6.246 13.620 5.978 1.00 66.56 91 THR A C 1
ATOM 709 O O . THR A 1 91 ? -6.146 14.605 5.249 1.00 66.56 91 THR A O 1
ATOM 712 N N . GLU A 1 92 ? -7.427 13.050 6.225 1.00 67.50 92 GLU A N 1
ATOM 713 C CA . GLU A 1 92 ? -8.668 13.530 5.600 1.00 67.50 92 GLU A CA 1
ATOM 714 C C . GLU A 1 92 ? -9.006 14.969 5.997 1.00 67.50 92 GLU A C 1
ATOM 716 O O . GLU A 1 92 ? -9.412 15.769 5.155 1.00 67.50 92 GLU A O 1
ATOM 721 N N . SER A 1 93 ? -8.770 15.342 7.257 1.00 72.88 93 SER A N 1
ATOM 722 C CA . SER A 1 93 ? -9.022 16.701 7.748 1.00 72.88 93 SER A CA 1
ATOM 723 C C . SER A 1 93 ? -8.139 17.765 7.082 1.00 72.88 93 SER A C 1
ATOM 725 O O . SER A 1 93 ? -8.514 18.934 7.019 1.00 72.88 93 SER A O 1
ATOM 727 N N . THR A 1 94 ? -6.991 17.358 6.532 1.00 74.50 94 THR A N 1
ATOM 728 C CA . THR A 1 94 ? -6.072 18.234 5.788 1.00 74.50 94 THR A CA 1
ATOM 729 C C . THR A 1 94 ? -6.364 18.270 4.284 1.00 74.50 94 THR A C 1
ATOM 731 O O . THR A 1 94 ? -5.632 18.907 3.528 1.00 74.50 94 THR A O 1
ATOM 734 N N . GLY A 1 95 ? -7.443 17.614 3.836 1.00 66.56 95 GLY A N 1
ATOM 735 C CA . GLY A 1 95 ? -7.820 17.510 2.424 1.00 66.56 95 GLY A CA 1
ATOM 736 C C . GLY A 1 95 ? -7.005 16.478 1.640 1.00 66.56 95 GLY A C 1
ATOM 737 O O . GLY A 1 95 ? -7.128 16.396 0.419 1.00 66.56 95 GLY A O 1
ATOM 738 N N . VAL A 1 96 ? -6.175 15.686 2.323 1.00 67.06 96 VAL A N 1
ATOM 739 C CA . VAL A 1 96 ? -5.459 14.554 1.732 1.00 67.06 96 VAL A CA 1
ATOM 740 C C . VAL A 1 96 ? -6.405 13.350 1.713 1.00 67.06 96 VAL A C 1
ATOM 742 O O . VAL A 1 96 ? -7.189 13.162 2.636 1.00 67.06 96 VAL A O 1
ATOM 745 N N . SER A 1 97 ? -6.372 12.517 0.668 1.00 63.91 97 SER A N 1
ATOM 746 C CA . SER A 1 97 ? -7.279 11.364 0.623 1.00 63.91 97 SER A CA 1
ATOM 747 C C . SER A 1 97 ? -6.998 10.360 1.751 1.00 63.91 97 SER A C 1
ATOM 749 O O . SER A 1 97 ? -5.842 10.139 2.132 1.00 63.91 97 SER A O 1
ATOM 751 N N . ALA A 1 98 ? -8.054 9.673 2.197 1.00 60.31 98 ALA A N 1
ATOM 752 C CA . ALA A 1 98 ? -7.992 8.589 3.178 1.00 60.31 98 ALA A CA 1
ATOM 753 C C . ALA A 1 98 ? -6.910 7.546 2.855 1.00 60.31 98 ALA A C 1
ATOM 755 O O . ALA A 1 98 ? -6.250 7.013 3.744 1.00 60.31 98 ALA A O 1
ATOM 756 N N . LEU A 1 99 ? -6.696 7.273 1.564 1.00 55.41 99 LEU A N 1
ATOM 757 C CA . LEU A 1 99 ? -5.773 6.249 1.079 1.00 55.41 99 LEU A CA 1
ATOM 758 C C . LEU A 1 99 ? -4.306 6.636 1.331 1.00 55.41 99 LEU A C 1
ATOM 760 O O . LEU A 1 99 ? -3.486 5.779 1.662 1.00 55.41 99 LEU A O 1
ATOM 764 N N . ALA A 1 100 ? -3.985 7.932 1.263 1.00 55.56 100 ALA A N 1
ATOM 765 C CA . ALA A 1 100 ? -2.677 8.442 1.672 1.00 55.56 100 ALA A CA 1
ATOM 766 C C . ALA A 1 100 ? -2.478 8.330 3.192 1.00 55.56 100 ALA A C 1
ATOM 768 O O . ALA A 1 100 ? -1.380 8.014 3.646 1.00 55.56 100 ALA A O 1
ATOM 769 N N . GLY A 1 101 ? -3.549 8.545 3.964 1.00 63.41 101 GLY A N 1
ATOM 770 C CA . GLY A 1 101 ? -3.586 8.351 5.412 1.00 63.41 101 GLY A CA 1
ATOM 771 C C . GLY A 1 101 ? -3.276 6.934 5.841 1.00 63.41 101 GLY A C 1
ATOM 772 O O . GLY A 1 101 ? -2.389 6.720 6.662 1.00 63.41 101 GLY A O 1
ATOM 773 N N . ILE A 1 102 ? -3.948 5.961 5.225 1.00 64.75 102 ILE A N 1
ATOM 774 C CA . ILE A 1 102 ? -3.709 4.532 5.464 1.00 64.75 102 ILE A CA 1
ATOM 775 C C . ILE A 1 102 ? -2.243 4.184 5.168 1.00 64.75 102 ILE A C 1
ATOM 777 O O . ILE A 1 102 ? -1.598 3.480 5.947 1.00 64.75 102 ILE A O 1
ATOM 781 N N . TYR A 1 103 ? -1.690 4.709 4.071 1.00 60.41 103 TYR A N 1
ATOM 782 C CA . TYR A 1 103 ? -0.299 4.471 3.690 1.00 60.41 103 TYR A CA 1
ATOM 783 C C . TYR A 1 103 ? 0.705 5.092 4.678 1.00 60.41 103 TYR A C 1
ATOM 785 O O . TYR A 1 103 ? 1.635 4.416 5.125 1.00 60.41 103 TYR A O 1
ATOM 793 N N . ALA A 1 104 ? 0.498 6.353 5.070 1.00 60.00 104 ALA A N 1
ATOM 794 C CA . ALA A 1 104 ? 1.321 7.032 6.069 1.00 60.00 104 ALA A CA 1
ATOM 795 C C . ALA A 1 104 ? 1.268 6.314 7.427 1.00 60.00 104 ALA A C 1
ATOM 797 O O . ALA A 1 104 ? 2.307 6.090 8.048 1.00 60.00 104 ALA A O 1
ATOM 798 N N . ALA A 1 105 ? 0.079 5.874 7.844 1.00 64.50 105 ALA A N 1
ATOM 799 C CA . ALA A 1 105 ? -0.122 5.118 9.073 1.00 64.50 105 ALA A CA 1
ATOM 800 C C . ALA A 1 105 ? 0.631 3.781 9.058 1.00 64.50 105 ALA A C 1
ATOM 802 O O . ALA A 1 105 ? 1.318 3.438 10.022 1.00 64.50 105 ALA A O 1
ATOM 803 N N . GLY A 1 106 ? 0.570 3.060 7.934 1.00 62.41 106 GLY A N 1
ATOM 804 C CA . GLY A 1 106 ? 1.331 1.830 7.726 1.00 62.41 106 GLY A CA 1
ATOM 805 C C . GLY A 1 106 ? 2.844 2.045 7.837 1.00 62.41 106 GLY A C 1
ATOM 806 O O . GLY A 1 106 ? 3.518 1.286 8.532 1.00 62.41 106 GLY A O 1
ATOM 807 N N . LEU A 1 107 ? 3.383 3.105 7.222 1.00 59.91 107 LEU A N 1
ATOM 808 C CA . LEU A 1 107 ? 4.810 3.448 7.309 1.00 59.91 107 LEU A CA 1
ATOM 809 C C . LEU A 1 107 ? 5.251 3.836 8.726 1.00 59.91 107 LEU A C 1
ATOM 811 O O . LEU A 1 107 ? 6.344 3.458 9.147 1.00 59.91 107 LEU A O 1
ATOM 815 N N . MET A 1 108 ? 4.414 4.568 9.465 1.00 61.56 108 MET A N 1
ATOM 816 C CA . MET A 1 108 ? 4.707 4.940 10.853 1.00 61.56 108 MET A CA 1
ATOM 817 C C . MET A 1 108 ? 4.736 3.715 11.768 1.00 61.56 108 MET A C 1
ATOM 819 O O . MET A 1 108 ? 5.603 3.620 12.635 1.00 61.56 108 MET A O 1
ATOM 823 N N . LEU A 1 109 ? 3.846 2.746 11.542 1.00 63.19 109 LEU A N 1
ATOM 824 C CA . LEU A 1 109 ? 3.812 1.513 12.323 1.00 63.19 109 LEU A CA 1
ATOM 825 C C . LEU A 1 109 ? 5.014 0.608 12.027 1.00 63.19 109 LEU A C 1
ATOM 827 O O . LEU A 1 109 ? 5.566 0.044 12.966 1.00 63.19 109 LEU A O 1
ATOM 831 N N . VAL A 1 110 ? 5.483 0.514 10.775 1.00 62.34 110 VAL A N 1
ATOM 832 C CA . VAL A 1 110 ? 6.552 -0.417 10.333 1.00 62.34 110 VAL A CA 1
ATOM 833 C C . VAL A 1 110 ? 7.844 -0.370 11.165 1.00 62.34 110 VAL A C 1
ATOM 835 O O . VAL A 1 110 ? 8.512 -1.403 11.271 1.00 62.34 110 VAL A O 1
ATOM 838 N N . ASN A 1 111 ? 8.177 0.779 11.764 1.00 57.56 111 ASN A N 1
ATOM 839 C CA . ASN A 1 111 ? 9.399 0.985 12.556 1.00 57.56 111 ASN A CA 1
ATOM 840 C C . ASN A 1 111 ? 9.184 0.920 14.081 1.00 57.56 111 ASN A C 1
ATOM 842 O O . ASN A 1 111 ? 10.093 1.245 14.841 1.00 57.56 111 ASN A O 1
ATOM 846 N N . THR A 1 112 ? 7.997 0.521 14.538 1.00 68.56 112 THR A N 1
ATOM 847 C CA . THR A 1 112 ? 7.676 0.352 15.965 1.00 68.56 112 THR A CA 1
ATOM 848 C C . THR A 1 112 ? 7.690 -1.126 16.359 1.00 68.56 112 THR A C 1
ATOM 850 O O . THR A 1 112 ? 7.447 -1.999 15.523 1.00 68.56 112 THR A O 1
ATOM 853 N N . GLU A 1 113 ? 7.925 -1.431 17.640 1.00 60.81 113 GLU A N 1
ATOM 854 C CA . GLU A 1 113 ? 7.826 -2.807 18.164 1.00 60.81 113 GLU A CA 1
ATOM 855 C C . GLU A 1 113 ? 6.429 -3.410 17.947 1.00 60.81 113 GLU A C 1
ATOM 857 O O . GLU A 1 113 ? 6.295 -4.591 17.617 1.00 60.81 113 GLU A O 1
ATOM 862 N N . LEU A 1 114 ? 5.387 -2.574 18.044 1.00 60.59 114 LEU A N 1
ATOM 863 C CA . LEU A 1 114 ? 4.013 -2.932 17.699 1.00 60.59 114 LEU A CA 1
ATOM 864 C C . LEU A 1 114 ? 3.906 -3.329 16.220 1.00 60.59 114 LEU A C 1
ATOM 866 O O . LEU A 1 114 ? 3.361 -4.379 15.896 1.00 60.59 114 LEU A O 1
ATOM 870 N N . GLY A 1 115 ? 4.477 -2.542 15.306 1.00 57.84 115 GLY A N 1
ATOM 871 C CA . GLY A 1 115 ? 4.434 -2.843 13.876 1.00 57.84 115 GLY A CA 1
ATOM 872 C C . GLY A 1 115 ? 5.197 -4.097 13.473 1.00 57.84 115 GLY A C 1
ATOM 873 O O . GLY A 1 115 ? 4.785 -4.761 12.526 1.00 57.84 115 GLY A O 1
ATOM 874 N N . PHE A 1 116 ? 6.259 -4.472 14.191 1.00 59.84 116 PHE A N 1
ATOM 875 C CA . PHE A 1 116 ? 6.959 -5.735 13.944 1.00 59.84 116 PHE A CA 1
ATOM 876 C C . PHE A 1 116 ? 6.073 -6.943 14.295 1.00 59.84 116 PHE A C 1
ATOM 878 O O . PHE A 1 116 ? 5.920 -7.843 13.467 1.00 59.84 116 PHE A O 1
ATOM 885 N N . ARG A 1 117 ? 5.420 -6.918 15.469 1.00 58.66 117 ARG A N 1
ATOM 886 C CA . ARG A 1 117 ? 4.482 -7.965 15.925 1.00 58.66 117 ARG A CA 1
ATOM 887 C C . ARG A 1 117 ? 3.195 -8.019 15.098 1.00 58.66 117 ARG A C 1
ATOM 889 O O . ARG A 1 117 ? 2.683 -9.101 14.810 1.00 58.66 117 ARG A O 1
ATOM 896 N N . VAL A 1 118 ? 2.692 -6.861 14.671 1.00 58.56 118 VAL A N 1
ATOM 897 C CA . VAL A 1 118 ? 1.529 -6.740 13.782 1.00 58.56 118 VAL A CA 1
ATOM 898 C C . VAL A 1 118 ? 1.875 -7.254 12.380 1.00 58.56 118 VAL A C 1
ATOM 900 O O . VAL A 1 118 ? 1.122 -8.044 11.826 1.00 58.56 118 VAL A O 1
ATOM 903 N N . ARG A 1 119 ? 3.032 -6.909 11.802 1.00 61.94 119 ARG A N 1
ATOM 904 C CA . ARG A 1 119 ? 3.401 -7.307 10.429 1.00 61.94 119 ARG A CA 1
ATOM 905 C C . ARG A 1 119 ? 3.427 -8.822 10.214 1.00 61.94 119 ARG A C 1
ATOM 907 O O . ARG A 1 119 ? 2.894 -9.289 9.208 1.00 61.94 119 ARG A O 1
ATOM 914 N N . GLU A 1 120 ? 3.994 -9.587 11.146 1.00 56.50 120 GLU A N 1
ATOM 915 C CA . GLU A 1 120 ? 4.014 -11.057 11.042 1.00 56.50 120 GLU A CA 1
ATOM 916 C C . GLU A 1 120 ? 2.606 -11.661 11.041 1.00 56.50 120 GLU A C 1
ATOM 918 O O . GLU A 1 120 ? 2.338 -12.616 10.318 1.00 56.50 120 GLU A O 1
ATOM 923 N N . ARG A 1 121 ? 1.677 -11.077 11.802 1.00 61.19 121 ARG A N 1
ATOM 924 C CA . ARG A 1 121 ? 0.308 -11.595 11.945 1.00 61.19 121 ARG A CA 1
ATOM 925 C C . ARG A 1 121 ? -0.655 -11.077 10.883 1.00 61.19 121 ARG A C 1
ATOM 927 O O . ARG A 1 121 ? -1.646 -11.732 10.579 1.00 61.19 121 ARG A O 1
ATOM 934 N N . PHE A 1 122 ? -0.356 -9.920 10.304 1.00 60.31 122 PHE A N 1
ATOM 935 C CA . PHE A 1 122 ? -1.204 -9.234 9.334 1.00 60.31 122 PHE A CA 1
ATOM 936 C C . PHE A 1 122 ? -0.730 -9.398 7.892 1.00 60.31 122 PHE A C 1
ATOM 938 O O . PHE A 1 122 ? -1.320 -8.784 7.012 1.00 60.31 122 PHE A O 1
ATOM 945 N N . THR A 1 123 ? 0.276 -10.230 7.603 1.00 57.72 123 THR A N 1
ATOM 946 C CA . THR A 1 123 ? 0.711 -10.463 6.212 1.00 57.72 123 THR A CA 1
ATOM 947 C C . THR A 1 123 ? -0.455 -10.953 5.343 1.00 57.72 123 THR A C 1
ATOM 949 O O . THR A 1 123 ? -0.723 -10.361 4.306 1.00 57.72 123 THR A O 1
ATOM 952 N N . ALA A 1 124 ? -1.262 -11.902 5.831 1.00 52.12 124 ALA A N 1
ATOM 953 C CA . ALA A 1 124 ? -2.456 -12.363 5.115 1.00 52.12 124 ALA A CA 1
ATOM 954 C C . ALA A 1 124 ? -3.522 -11.263 4.931 1.00 52.12 124 ALA A C 1
ATOM 956 O O . ALA A 1 124 ? -4.200 -11.206 3.908 1.00 52.12 124 ALA A O 1
ATOM 957 N N . VAL A 1 125 ? -3.664 -10.373 5.918 1.00 53.03 125 VAL A N 1
ATOM 958 C CA . VAL A 1 125 ? -4.601 -9.241 5.862 1.00 53.03 125 VAL A CA 1
ATOM 959 C C . VAL A 1 125 ? -4.115 -8.198 4.854 1.00 53.03 125 VAL A C 1
ATOM 961 O O . VAL A 1 125 ? -4.892 -7.728 4.027 1.00 53.03 125 VAL A O 1
ATOM 964 N N . LYS A 1 126 ? -2.817 -7.882 4.873 1.00 55.91 126 LYS A N 1
ATOM 965 C CA . LYS A 1 126 ? -2.150 -7.022 3.896 1.00 55.91 126 LYS A CA 1
ATOM 966 C C . LYS A 1 126 ? -2.345 -7.579 2.490 1.00 55.91 126 LYS A C 1
ATOM 968 O O . LYS A 1 126 ? -2.820 -6.843 1.639 1.00 55.91 126 LYS A O 1
ATOM 973 N N . ASP A 1 127 ? -2.043 -8.853 2.258 1.00 54.88 127 ASP A N 1
ATOM 974 C CA . ASP A 1 127 ? -2.153 -9.468 0.932 1.00 54.88 127 ASP A CA 1
ATOM 975 C C . ASP A 1 127 ? -3.601 -9.439 0.420 1.00 54.88 127 ASP A C 1
ATOM 977 O O . ASP A 1 127 ? -3.839 -9.120 -0.745 1.00 54.88 127 ASP A O 1
ATOM 981 N N . PHE A 1 128 ? -4.579 -9.662 1.306 1.00 51.69 128 PHE A N 1
ATOM 982 C CA . PHE A 1 128 ? -6.001 -9.521 0.989 1.00 51.69 128 PHE A CA 1
ATOM 983 C C . PHE A 1 128 ? -6.379 -8.088 0.579 1.00 51.69 128 PHE A C 1
ATOM 985 O O . PHE A 1 128 ? -6.987 -7.891 -0.474 1.00 51.69 128 PHE A O 1
ATOM 992 N N . PHE A 1 129 ? -6.009 -7.072 1.366 1.00 52.34 129 PHE A N 1
ATOM 993 C CA . PHE A 1 129 ? -6.329 -5.675 1.044 1.00 52.34 129 PHE A CA 1
ATOM 994 C C . PHE A 1 129 ? -5.540 -5.147 -0.155 1.00 52.34 129 PHE A C 1
ATOM 996 O O . PHE A 1 129 ? -6.071 -4.363 -0.940 1.00 52.34 129 PHE A O 1
ATOM 1003 N N . THR A 1 130 ? -4.300 -5.593 -0.339 1.00 57.75 130 THR A N 1
ATOM 1004 C CA . THR A 1 130 ? -3.501 -5.311 -1.531 1.00 57.75 130 THR A CA 1
ATOM 1005 C C . THR A 1 130 ? -4.192 -5.885 -2.767 1.00 57.75 130 THR A C 1
ATOM 1007 O O . THR A 1 130 ? -4.406 -5.146 -3.727 1.00 57.75 130 THR A O 1
ATOM 1010 N N . ALA A 1 131 ? -4.641 -7.143 -2.726 1.00 57.03 131 ALA A N 1
ATOM 1011 C CA . ALA A 1 131 ? -5.408 -7.745 -3.815 1.00 57.03 131 ALA A CA 1
ATOM 1012 C C . ALA A 1 131 ? -6.717 -6.986 -4.090 1.00 57.03 131 ALA A C 1
ATOM 1014 O O . ALA A 1 131 ? -7.006 -6.652 -5.238 1.00 57.03 131 ALA A O 1
ATOM 1015 N N . LEU A 1 132 ? -7.481 -6.642 -3.048 1.00 49.62 132 LEU A N 1
ATOM 1016 C CA . LEU A 1 132 ? -8.731 -5.890 -3.181 1.00 49.62 132 LEU A CA 1
ATOM 1017 C C . LEU A 1 132 ? -8.513 -4.485 -3.766 1.00 49.62 132 LEU A C 1
ATOM 1019 O O . LEU A 1 132 ? -9.295 -4.039 -4.607 1.00 49.62 132 LEU A O 1
ATOM 1023 N N . SER A 1 133 ? -7.439 -3.801 -3.361 1.00 55.81 133 SER A N 1
ATOM 1024 C CA . SER A 1 133 ? -7.039 -2.500 -3.905 1.00 55.81 133 SER A CA 1
ATOM 1025 C C . SER A 1 133 ? -6.725 -2.606 -5.395 1.00 55.81 133 SER A C 1
ATOM 1027 O O . SER A 1 133 ? -7.253 -1.831 -6.188 1.00 55.81 133 SER A O 1
ATOM 1029 N N . PHE A 1 134 ? -5.959 -3.618 -5.811 1.00 63.75 134 PHE A N 1
ATOM 1030 C CA . PHE A 1 134 ? -5.662 -3.837 -7.226 1.00 63.75 134 PHE A CA 1
ATOM 1031 C C . PHE A 1 134 ? -6.881 -4.218 -8.057 1.00 63.75 134 PHE A C 1
ATOM 1033 O O . PHE A 1 134 ? -7.009 -3.738 -9.180 1.00 63.75 134 PHE A O 1
ATOM 1040 N N . ILE A 1 135 ? -7.791 -5.030 -7.518 1.00 65.06 135 ILE A N 1
ATOM 1041 C CA . ILE A 1 135 ? -9.065 -5.342 -8.178 1.00 65.06 135 ILE A CA 1
ATOM 1042 C C . ILE A 1 135 ? -9.893 -4.064 -8.345 1.00 65.06 135 ILE A C 1
ATOM 1044 O O . ILE A 1 135 ? -10.438 -3.818 -9.418 1.00 65.06 135 ILE A O 1
ATOM 1048 N N . SER A 1 136 ? -9.933 -3.214 -7.318 1.00 56.28 136 SER A N 1
ATOM 1049 C CA . SER A 1 136 ? -10.659 -1.940 -7.352 1.00 56.28 136 SER A CA 1
ATOM 1050 C C . SER A 1 136 ? -10.042 -0.957 -8.352 1.00 56.28 136 SER A C 1
ATOM 1052 O O . SER A 1 136 ? -10.758 -0.398 -9.180 1.00 56.28 136 SER A O 1
ATOM 1054 N N . ILE A 1 137 ? -8.714 -0.792 -8.339 1.00 64.25 137 ILE A N 1
ATOM 1055 C CA . ILE A 1 137 ? -7.964 0.008 -9.322 1.00 64.25 137 ILE A CA 1
ATOM 1056 C C . ILE A 1 137 ? -8.226 -0.531 -10.731 1.00 64.25 137 ILE A C 1
ATOM 1058 O O . ILE A 1 137 ? -8.518 0.243 -11.636 1.00 64.25 137 ILE A O 1
ATOM 1062 N N . GLY A 1 138 ? -8.187 -1.854 -10.901 1.00 68.44 138 GLY A N 1
ATOM 1063 C CA . GLY A 1 138 ? -8.477 -2.533 -12.159 1.00 68.44 138 GLY A CA 1
ATOM 1064 C C . GLY A 1 138 ? -9.901 -2.303 -12.663 1.00 68.44 138 GLY A C 1
ATOM 1065 O O . GLY A 1 138 ? -10.100 -2.132 -13.860 1.00 68.44 138 GLY A O 1
ATOM 1066 N N . TYR A 1 139 ? -10.885 -2.243 -11.767 1.00 68.12 139 TYR A N 1
ATOM 1067 C CA . TYR A 1 139 ? -12.273 -1.927 -12.109 1.00 68.12 139 TYR A CA 1
ATOM 1068 C C . TYR A 1 139 ? -12.459 -0.462 -12.537 1.00 68.12 139 TYR A C 1
ATOM 1070 O O . TYR A 1 139 ? -13.232 -0.171 -13.446 1.00 68.12 139 TYR A O 1
ATOM 1078 N N . LEU A 1 140 ? -11.734 0.462 -11.900 1.00 60.94 140 LEU A N 1
ATOM 1079 C CA . LEU A 1 140 ? -11.741 1.895 -12.219 1.00 60.94 140 LEU A CA 1
ATOM 1080 C C . LEU A 1 140 ? -10.972 2.237 -13.506 1.00 60.94 140 LEU A C 1
ATOM 1082 O O . LEU A 1 140 ? -11.125 3.341 -14.031 1.00 60.94 140 LEU A O 1
ATOM 1086 N N . LEU A 1 141 ? -10.148 1.318 -14.023 1.00 68.75 141 LEU A N 1
ATOM 1087 C CA . LEU A 1 141 ? -9.391 1.527 -15.252 1.00 68.75 141 LEU A CA 1
ATOM 1088 C C . LEU A 1 141 ? -10.326 1.631 -16.458 1.00 68.75 141 LEU A C 1
ATOM 1090 O O . LEU A 1 141 ? -10.905 0.652 -16.927 1.00 68.75 141 LEU A O 1
ATOM 1094 N N . THR A 1 142 ? -10.396 2.829 -17.026 1.00 68.69 142 THR A N 1
ATOM 1095 C CA . THR A 1 142 ? -10.958 3.036 -18.359 1.00 68.69 142 THR A CA 1
ATOM 1096 C C . THR A 1 142 ? -9.839 3.019 -19.395 1.00 68.69 142 THR A C 1
ATOM 1098 O O . THR A 1 142 ? -8.702 3.408 -19.115 1.00 68.69 142 THR A O 1
ATOM 1101 N N . LEU A 1 143 ? -10.135 2.535 -20.607 1.00 68.06 143 LEU A N 1
ATOM 1102 C CA . LEU A 1 143 ? -9.155 2.570 -21.688 1.00 68.06 143 LEU A CA 1
ATOM 1103 C C . LEU A 1 143 ? -8.864 4.034 -22.044 1.00 68.06 143 LEU A C 1
ATOM 1105 O O . LEU A 1 143 ? -9.787 4.758 -22.431 1.00 68.06 143 LEU A O 1
ATOM 1109 N N . PRO A 1 144 ? -7.603 4.487 -21.946 1.00 66.50 144 PRO A N 1
ATOM 1110 C CA . PRO A 1 144 ? -7.255 5.852 -22.261 1.00 66.50 144 PRO A CA 1
ATOM 1111 C C . PRO A 1 144 ? -7.551 6.106 -23.734 1.00 66.50 144 PRO A C 1
ATOM 1113 O O . PRO A 1 144 ? -7.263 5.279 -24.605 1.00 66.50 144 PRO A O 1
ATOM 1116 N N . GLY A 1 145 ? -8.098 7.283 -24.032 1.00 68.25 145 GLY A N 1
ATOM 1117 C CA . GLY A 1 145 ? -8.241 7.728 -25.413 1.00 68.25 145 GLY A CA 1
ATOM 1118 C C . GLY A 1 145 ? -6.890 7.697 -26.141 1.00 68.25 145 GLY A C 1
ATOM 1119 O O . GLY A 1 145 ? -5.834 7.842 -25.521 1.00 68.25 145 GLY A O 1
ATOM 1120 N N . MET A 1 146 ? -6.915 7.569 -27.472 1.00 72.62 146 MET A N 1
ATOM 1121 C CA . MET A 1 146 ? -5.711 7.424 -28.316 1.00 72.62 146 MET A CA 1
ATOM 1122 C C . MET A 1 146 ? -4.626 8.487 -28.066 1.00 72.62 146 MET A C 1
ATOM 1124 O O . MET A 1 146 ? -3.449 8.250 -28.327 1.00 72.62 146 MET A O 1
ATOM 1128 N N . ARG A 1 147 ? -5.007 9.641 -27.506 1.00 70.75 147 ARG A N 1
ATOM 1129 C CA . ARG A 1 147 ? -4.116 10.738 -27.114 1.00 70.75 147 ARG A CA 1
ATOM 1130 C C . ARG A 1 147 ? -3.043 10.346 -26.086 1.00 70.75 147 ARG A C 1
ATOM 1132 O O . ARG A 1 147 ? -1.989 10.971 -26.081 1.00 70.75 147 ARG A O 1
ATOM 1139 N N . TYR A 1 148 ? -3.274 9.342 -25.238 1.00 76.69 148 TYR A N 1
ATOM 1140 C CA . TYR A 1 148 ? -2.379 9.030 -24.107 1.00 76.69 148 TYR A CA 1
ATOM 1141 C C . TYR A 1 148 ? -1.548 7.761 -24.288 1.00 76.69 148 TYR A C 1
ATOM 1143 O O . TYR A 1 148 ? -0.693 7.468 -23.455 1.00 76.69 148 TYR A O 1
ATOM 1151 N N . ILE A 1 149 ? -1.723 7.054 -25.408 1.00 83.00 149 ILE A N 1
ATOM 1152 C CA . ILE A 1 149 ? -0.908 5.881 -25.747 1.00 83.00 149 ILE A CA 1
ATOM 1153 C C . ILE A 1 149 ? 0.578 6.249 -25.754 1.00 83.00 149 ILE A C 1
ATOM 1155 O O . ILE A 1 149 ? 1.382 5.535 -25.169 1.00 83.00 149 ILE A O 1
ATOM 1159 N N . GLY A 1 150 ? 0.941 7.404 -26.323 1.00 86.81 150 GLY A N 1
ATOM 1160 C CA . GLY A 1 150 ? 2.333 7.862 -26.340 1.00 86.81 150 GLY A CA 1
ATOM 1161 C C . GLY A 1 150 ? 2.927 8.060 -24.940 1.00 86.81 150 GLY A C 1
ATOM 1162 O O . GLY A 1 150 ? 4.074 7.684 -24.707 1.00 86.81 150 GLY A O 1
ATOM 1163 N N . ALA A 1 151 ? 2.143 8.591 -23.996 1.00 87.06 151 ALA A N 1
ATOM 1164 C CA . ALA A 1 151 ? 2.584 8.789 -22.615 1.00 87.06 151 ALA A CA 1
ATOM 1165 C C . ALA A 1 151 ? 2.766 7.450 -21.884 1.00 87.06 151 ALA A C 1
ATOM 1167 O O . ALA A 1 151 ? 3.794 7.246 -21.241 1.00 87.06 151 ALA A O 1
ATOM 1168 N N . VAL A 1 152 ? 1.820 6.517 -22.045 1.00 88.44 152 VAL A N 1
ATOM 1169 C CA . VAL A 1 152 ? 1.917 5.158 -21.487 1.00 88.44 152 VAL A CA 1
ATOM 1170 C C . VAL A 1 152 ? 3.131 4.428 -22.058 1.00 88.44 152 VAL A C 1
ATOM 1172 O O . VAL A 1 152 ? 3.943 3.906 -21.300 1.00 88.44 152 VAL A O 1
ATOM 1175 N N . THR A 1 153 ? 3.303 4.421 -23.382 1.00 89.00 153 THR A N 1
ATOM 1176 C CA . THR A 1 153 ? 4.448 3.772 -24.034 1.00 89.00 153 THR A CA 1
ATOM 1177 C C . THR A 1 153 ? 5.769 4.380 -23.573 1.00 89.00 153 THR A C 1
ATOM 1179 O O . THR A 1 153 ? 6.694 3.640 -23.249 1.00 89.00 153 THR A O 1
ATOM 1182 N N . GLY A 1 154 ? 5.856 5.711 -23.488 1.00 91.44 154 GLY A N 1
ATOM 1183 C CA . GLY A 1 154 ? 7.042 6.396 -22.976 1.00 91.44 154 GLY A CA 1
ATOM 1184 C C . GLY A 1 154 ? 7.361 6.009 -21.530 1.00 91.44 154 GLY A C 1
ATOM 1185 O O . GLY A 1 154 ? 8.508 5.688 -21.224 1.00 91.44 154 GLY A O 1
ATOM 1186 N N . LEU A 1 155 ? 6.348 5.973 -20.660 1.00 91.19 155 LEU A N 1
ATOM 1187 C CA . LEU A 1 155 ? 6.495 5.589 -19.256 1.00 91.19 155 LEU A CA 1
ATOM 1188 C C . LEU A 1 155 ? 6.953 4.131 -19.103 1.00 91.19 155 LEU A C 1
ATOM 1190 O O . LEU A 1 155 ? 7.881 3.861 -18.344 1.00 91.19 155 LEU A O 1
ATOM 1194 N N . VAL A 1 156 ? 6.346 3.202 -19.848 1.00 92.06 156 VAL A N 1
ATOM 1195 C CA . VAL A 1 156 ? 6.715 1.777 -19.836 1.00 92.06 156 VAL A CA 1
ATOM 1196 C C . VAL A 1 156 ? 8.137 1.578 -20.359 1.00 92.06 156 VAL A C 1
ATOM 1198 O O . VAL A 1 156 ? 8.924 0.886 -19.723 1.00 92.06 156 VAL A O 1
ATOM 1201 N N . LEU A 1 157 ? 8.512 2.218 -21.472 1.00 91.94 157 LEU A N 1
ATOM 1202 C CA . LEU A 1 157 ? 9.878 2.142 -22.004 1.00 91.94 157 LEU A CA 1
ATOM 1203 C C . LEU A 1 157 ? 10.903 2.717 -21.025 1.00 91.94 157 LEU A C 1
ATOM 1205 O O . LEU A 1 157 ? 11.974 2.141 -20.828 1.00 91.94 157 LEU A O 1
ATOM 1209 N N . PHE A 1 158 ? 10.575 3.837 -20.385 1.00 92.56 158 PHE A N 1
ATOM 1210 C CA . PHE A 1 158 ? 11.430 4.411 -19.359 1.00 92.56 158 PHE A CA 1
ATOM 1211 C C . PHE A 1 158 ? 11.617 3.446 -18.183 1.00 92.56 158 PHE A C 1
ATOM 1213 O O . PHE A 1 158 ? 12.753 3.170 -17.799 1.00 92.56 158 PHE A O 1
ATOM 1220 N N . ALA A 1 159 ? 10.523 2.904 -17.645 1.00 90.44 159 ALA A N 1
ATOM 1221 C CA . ALA A 1 159 ? 10.544 2.017 -16.488 1.00 90.44 159 ALA A CA 1
ATOM 1222 C C . ALA A 1 159 ? 11.230 0.674 -16.780 1.00 90.44 159 ALA A C 1
ATOM 1224 O O . ALA A 1 159 ? 12.036 0.227 -15.973 1.00 90.44 159 ALA A O 1
ATOM 1225 N N . SER A 1 160 ? 10.968 0.058 -17.935 1.00 89.62 160 SER A N 1
ATOM 1226 C CA . SER A 1 160 ? 11.466 -1.284 -18.265 1.00 89.62 160 SER A CA 1
ATOM 1227 C C . SER A 1 160 ? 12.832 -1.306 -18.956 1.00 89.62 160 SER A C 1
ATOM 1229 O O . SER A 1 160 ? 13.461 -2.358 -18.992 1.00 89.62 160 SER A O 1
ATOM 1231 N N . VAL A 1 161 ? 13.308 -0.187 -19.517 1.00 89.44 161 VAL A N 1
ATOM 1232 C CA . VAL A 1 161 ? 14.578 -0.152 -20.272 1.00 89.44 161 VAL A CA 1
ATOM 1233 C C . VAL A 1 161 ? 15.541 0.887 -19.716 1.00 89.44 161 VAL A C 1
ATOM 1235 O O . VAL A 1 161 ? 16.646 0.549 -19.296 1.00 89.44 161 VAL A O 1
ATOM 1238 N N . ILE A 1 162 ? 15.134 2.157 -19.686 1.00 91.75 162 ILE A N 1
ATOM 1239 C CA . ILE A 1 162 ? 16.042 3.260 -19.339 1.00 91.75 162 ILE A CA 1
ATOM 1240 C C . ILE A 1 162 ? 16.453 3.179 -17.867 1.00 91.75 162 ILE A C 1
ATOM 1242 O O . ILE A 1 162 ? 17.640 3.254 -17.547 1.00 91.75 162 ILE A O 1
ATOM 1246 N N . ARG A 1 163 ? 15.480 3.005 -16.967 1.00 91.38 163 ARG A N 1
ATOM 1247 C CA . ARG A 1 163 ? 15.709 2.958 -15.521 1.00 91.38 163 ARG A CA 1
ATOM 1248 C C . ARG A 1 163 ? 16.595 1.770 -15.107 1.00 91.38 163 ARG A C 1
ATOM 1250 O O . ARG A 1 163 ? 17.536 2.020 -14.352 1.00 91.38 163 ARG A O 1
ATOM 1257 N N . PRO A 1 164 ? 16.398 0.536 -15.615 1.00 91.00 164 PRO A N 1
ATOM 1258 C CA . PRO A 1 164 ? 17.287 -0.581 -15.323 1.00 91.00 164 PRO A CA 1
ATOM 1259 C C . PRO A 1 164 ? 18.703 -0.336 -15.819 1.00 91.00 164 PRO A C 1
ATOM 1261 O O . PRO A 1 164 ? 19.637 -0.484 -15.044 1.00 91.00 164 PRO A O 1
ATOM 1264 N N . LEU A 1 165 ? 18.875 0.133 -17.061 1.00 90.75 165 LEU A N 1
ATOM 1265 C CA . LEU A 1 165 ? 20.202 0.438 -17.603 1.00 90.75 165 LEU A CA 1
ATOM 1266 C C . LEU A 1 165 ? 20.935 1.480 -16.756 1.00 90.75 165 LEU A C 1
ATOM 1268 O O . LEU A 1 165 ? 22.102 1.289 -16.418 1.00 90.75 165 LEU A O 1
ATOM 1272 N N . PHE A 1 166 ? 20.247 2.559 -16.379 1.00 93.12 166 PHE A N 1
ATOM 1273 C CA . PHE A 1 166 ? 20.806 3.585 -15.507 1.00 93.12 166 PHE A CA 1
ATOM 1274 C C . PHE A 1 166 ? 21.189 3.012 -14.136 1.00 93.12 166 PHE A C 1
ATOM 1276 O O . PHE A 1 166 ? 22.315 3.204 -13.682 1.00 93.12 166 PHE A O 1
ATOM 1283 N N . SER A 1 167 ? 20.286 2.259 -13.502 1.00 90.44 167 SER A N 1
ATOM 1284 C CA . SER A 1 167 ? 20.531 1.625 -12.203 1.00 90.44 167 SER A CA 1
ATOM 1285 C C . SER A 1 167 ? 21.702 0.639 -12.258 1.00 90.44 167 SER A C 1
ATOM 1287 O O . SER A 1 167 ? 22.547 0.661 -11.365 1.00 90.44 167 SER A O 1
ATOM 1289 N N . THR A 1 168 ? 21.831 -0.138 -13.336 1.00 92.00 168 THR A N 1
ATOM 1290 C CA . THR A 1 168 ? 22.937 -1.082 -13.529 1.00 92.00 168 THR A CA 1
ATOM 1291 C C . THR A 1 168 ? 24.267 -0.347 -13.617 1.00 92.00 168 THR A C 1
ATOM 1293 O O . THR A 1 168 ? 25.245 -0.782 -13.014 1.00 92.00 168 THR A O 1
ATOM 1296 N N . GLN A 1 169 ? 24.320 0.789 -14.323 1.00 92.75 169 GLN A N 1
ATOM 1297 C CA . GLN A 1 169 ? 25.540 1.599 -14.365 1.00 92.75 169 GLN A CA 1
ATOM 1298 C C . GLN A 1 169 ? 25.872 2.204 -12.999 1.00 92.75 169 GLN A C 1
ATOM 1300 O O . GLN A 1 169 ? 27.033 2.187 -12.601 1.00 92.75 169 GLN A O 1
ATOM 1305 N N . VAL A 1 170 ? 24.875 2.700 -12.261 1.00 94.56 170 VAL A N 1
ATOM 1306 C CA . VAL A 1 170 ? 25.088 3.258 -10.917 1.00 94.56 170 VAL A CA 1
ATOM 1307 C C . VAL A 1 170 ? 25.633 2.197 -9.957 1.00 94.56 170 VAL A C 1
ATOM 1309 O O . VAL A 1 170 ? 26.629 2.452 -9.284 1.00 94.56 170 VAL A O 1
ATOM 1312 N N . LEU A 1 171 ? 25.042 1.001 -9.929 1.00 93.94 171 LEU A N 1
ATOM 1313 C CA . LEU A 1 171 ? 25.516 -0.108 -9.093 1.00 93.94 171 LEU A CA 1
ATOM 1314 C C . LEU A 1 171 ? 26.926 -0.552 -9.501 1.00 93.94 171 LEU A C 1
ATOM 1316 O O . LEU A 1 171 ? 27.798 -0.741 -8.655 1.00 93.94 171 LEU A O 1
ATOM 1320 N N . ARG A 1 172 ? 27.211 -0.604 -10.801 1.00 93.19 172 ARG A N 1
ATOM 1321 C CA . ARG A 1 172 ? 28.557 -0.912 -11.286 1.00 93.19 172 ARG A CA 1
ATOM 1322 C C . ARG A 1 172 ? 29.594 0.121 -10.834 1.00 93.19 172 ARG A C 1
ATOM 1324 O O . ARG A 1 172 ? 30.699 -0.255 -10.452 1.00 93.19 172 ARG A O 1
ATOM 1331 N N . LEU A 1 173 ? 29.251 1.412 -10.836 1.00 93.62 173 LEU A N 1
ATOM 1332 C CA . LEU A 1 173 ? 30.127 2.476 -10.322 1.00 93.62 173 LEU A CA 1
ATOM 1333 C C . LEU A 1 173 ? 30.370 2.364 -8.808 1.00 93.62 173 LEU A C 1
ATOM 1335 O O . LEU A 1 173 ? 31.405 2.818 -8.329 1.00 93.62 173 LEU A O 1
ATOM 1339 N N . GLN A 1 174 ? 29.458 1.735 -8.066 1.00 94.06 174 GLN A N 1
ATOM 1340 C CA . GLN A 1 174 ? 29.623 1.429 -6.641 1.00 94.06 174 GLN A CA 1
ATOM 1341 C C . GLN A 1 174 ? 30.481 0.177 -6.378 1.00 94.06 174 GLN A C 1
ATOM 1343 O O . GLN A 1 174 ? 30.729 -0.154 -5.222 1.00 94.06 174 GLN A O 1
ATOM 1348 N N . GLY A 1 175 ? 30.965 -0.498 -7.427 1.00 90.50 175 GLY A N 1
ATOM 1349 C CA . GLY A 1 175 ? 31.858 -1.654 -7.320 1.00 90.50 175 GLY A CA 1
ATOM 1350 C C . GLY A 1 175 ? 31.163 -3.015 -7.378 1.00 90.50 175 GLY A C 1
ATOM 1351 O O . GLY A 1 175 ? 31.833 -4.030 -7.196 1.00 90.50 175 GLY A O 1
ATOM 1352 N N . TYR A 1 176 ? 29.855 -3.061 -7.650 1.00 92.38 176 TYR A N 1
ATOM 1353 C CA . TYR A 1 176 ? 29.147 -4.320 -7.890 1.00 92.38 176 TYR A CA 1
ATOM 1354 C C . TYR A 1 176 ? 29.483 -4.888 -9.274 1.00 92.38 176 TYR A C 1
ATOM 1356 O O . TYR A 1 176 ? 29.744 -4.154 -10.233 1.00 92.38 176 TYR A O 1
ATOM 1364 N N . ASP A 1 177 ? 29.462 -6.215 -9.400 1.00 90.19 177 ASP A N 1
ATOM 1365 C CA . ASP A 1 177 ? 29.687 -6.879 -10.679 1.00 90.19 177 ASP A CA 1
ATOM 1366 C C . ASP A 1 177 ? 28.530 -6.616 -11.657 1.00 90.19 177 ASP A C 1
ATOM 1368 O O . ASP A 1 177 ? 27.394 -6.324 -11.267 1.00 90.19 177 ASP A O 1
ATOM 1372 N N . LEU A 1 178 ? 28.825 -6.703 -12.957 1.00 87.19 178 LEU A N 1
ATOM 1373 C CA . LEU A 1 178 ? 27.870 -6.376 -14.019 1.00 87.19 178 LEU A CA 1
ATOM 1374 C C . LEU A 1 178 ? 26.618 -7.263 -13.969 1.00 87.19 178 LEU A C 1
ATOM 1376 O O . LEU A 1 178 ? 25.522 -6.778 -14.240 1.00 87.19 178 LEU A O 1
ATOM 1380 N N . ARG A 1 179 ? 26.780 -8.541 -13.610 1.00 85.38 179 ARG A N 1
ATOM 1381 C CA . ARG A 1 179 ? 25.686 -9.510 -13.551 1.00 85.38 179 ARG A CA 1
ATOM 1382 C C . ARG A 1 179 ? 24.748 -9.185 -12.399 1.00 85.38 179 ARG A C 1
ATOM 1384 O O . ARG A 1 179 ? 23.569 -8.960 -12.641 1.00 85.38 179 ARG A O 1
ATOM 1391 N N . THR A 1 180 ? 25.265 -9.076 -11.178 1.00 86.25 180 THR A N 1
ATOM 1392 C CA . THR A 1 180 ? 24.460 -8.724 -9.998 1.00 86.25 180 THR A CA 1
ATOM 1393 C C . THR A 1 180 ? 23.789 -7.366 -10.165 1.00 86.25 180 THR A C 1
ATOM 1395 O O . THR A 1 180 ? 22.602 -7.230 -9.877 1.00 86.25 180 THR A O 1
ATOM 1398 N N . SER A 1 181 ? 24.512 -6.379 -10.703 1.00 90.62 181 SER A N 1
ATOM 1399 C CA . SER A 1 181 ? 23.962 -5.046 -10.975 1.00 90.62 181 SER A CA 1
ATOM 1400 C C . SER A 1 181 ? 22.796 -5.101 -11.960 1.00 90.62 181 SER A C 1
ATOM 1402 O O . SER A 1 181 ? 21.776 -4.463 -11.732 1.00 90.62 181 SER A O 1
ATOM 1404 N N . PHE A 1 182 ? 22.925 -5.873 -13.043 1.00 89.38 182 PHE A N 1
ATOM 1405 C CA . PHE A 1 182 ? 21.868 -6.004 -14.042 1.00 89.38 182 PHE A CA 1
ATOM 1406 C C . PHE A 1 182 ? 20.629 -6.702 -13.481 1.00 89.38 182 PHE A C 1
ATOM 1408 O O . PHE A 1 182 ? 19.530 -6.164 -13.602 1.00 89.38 182 PHE A O 1
ATOM 1415 N N . MET A 1 183 ? 20.802 -7.852 -12.824 1.00 85.81 183 MET A N 1
ATOM 1416 C CA . MET A 1 183 ? 19.678 -8.607 -12.260 1.00 85.81 183 MET A CA 1
ATOM 1417 C C . MET A 1 183 ? 18.914 -7.774 -11.224 1.00 85.81 183 MET A C 1
ATOM 1419 O O . MET A 1 183 ? 17.697 -7.630 -11.319 1.00 85.81 183 MET A O 1
ATOM 1423 N N . ALA A 1 184 ? 19.627 -7.117 -10.300 1.00 86.50 184 ALA A N 1
ATOM 1424 C CA . ALA A 1 184 ? 19.008 -6.258 -9.289 1.00 86.50 184 ALA A CA 1
ATOM 1425 C C . ALA A 1 184 ? 18.233 -5.078 -9.909 1.00 86.50 184 ALA A C 1
ATOM 1427 O O . ALA A 1 184 ? 17.144 -4.714 -9.454 1.00 86.50 184 ALA A O 1
ATOM 1428 N N . SER A 1 185 ? 18.769 -4.473 -10.971 1.00 89.50 185 SER A N 1
ATOM 1429 C CA . SER A 1 185 ? 18.102 -3.380 -11.682 1.00 89.50 185 SER A CA 1
ATOM 1430 C C . SER A 1 185 ? 16.868 -3.827 -12.468 1.00 89.50 185 SER A C 1
ATOM 1432 O O . SER A 1 185 ? 15.903 -3.071 -12.568 1.00 89.50 185 SER A O 1
ATOM 1434 N N . VAL A 1 186 ? 16.880 -5.035 -13.034 1.00 87.62 186 VAL A N 1
ATOM 1435 C CA . VAL A 1 186 ? 15.741 -5.601 -13.770 1.00 87.62 186 VAL A CA 1
ATOM 1436 C C . VAL A 1 186 ? 14.602 -5.967 -12.816 1.00 87.62 186 VAL A C 1
ATOM 1438 O O . VAL A 1 186 ? 13.458 -5.584 -13.070 1.00 87.62 186 VAL A O 1
ATOM 1441 N N . GLN A 1 187 ? 14.912 -6.596 -11.681 1.00 82.06 187 GLN A N 1
ATOM 1442 C CA . GLN A 1 187 ? 13.925 -6.959 -10.653 1.00 82.06 187 GLN A CA 1
ATOM 1443 C C . GLN A 1 187 ? 13.260 -5.733 -10.003 1.00 82.06 187 GLN A C 1
ATOM 1445 O O . GLN A 1 187 ? 12.113 -5.792 -9.575 1.00 82.06 187 GLN A O 1
ATOM 1450 N N . SER A 1 188 ? 13.942 -4.584 -9.984 1.00 81.06 188 SER A N 1
ATOM 1451 C CA . SER A 1 188 ? 13.413 -3.317 -9.452 1.00 81.06 188 SER A CA 1
ATOM 1452 C C . SER A 1 188 ? 12.822 -2.376 -10.517 1.00 81.06 188 SER A C 1
ATOM 1454 O O . SER A 1 188 ? 12.506 -1.217 -10.225 1.00 81.06 188 SER A O 1
ATOM 1456 N N . SER A 1 189 ? 12.669 -2.849 -11.760 1.00 83.31 189 SER A N 1
ATOM 1457 C CA . SER A 1 189 ? 12.242 -2.033 -12.908 1.00 83.31 189 SER A CA 1
ATOM 1458 C C . SER A 1 189 ? 10.767 -1.623 -12.876 1.00 83.31 189 SER A C 1
ATOM 1460 O O . SER A 1 189 ? 10.397 -0.582 -13.430 1.00 83.31 189 SER A O 1
ATOM 1462 N N . GLN A 1 190 ? 9.929 -2.411 -12.200 1.00 86.88 190 GLN A N 1
ATOM 1463 C CA . GLN A 1 190 ? 8.486 -2.213 -12.142 1.00 86.88 190 GLN A CA 1
ATOM 1464 C C . GLN A 1 190 ? 8.128 -0.853 -11.523 1.00 86.88 190 GLN A C 1
ATOM 1466 O O . GLN A 1 190 ? 8.795 -0.327 -10.621 1.00 86.88 190 GLN A O 1
ATOM 1471 N N . ILE A 1 191 ? 7.045 -0.256 -12.018 1.00 86.00 191 ILE A N 1
ATOM 1472 C CA . ILE A 1 191 ? 6.419 0.876 -11.333 1.00 86.00 191 ILE A CA 1
ATOM 1473 C C . ILE A 1 191 ? 5.863 0.351 -10.005 1.00 86.00 191 ILE A C 1
ATOM 1475 O O . ILE A 1 191 ? 5.269 -0.715 -9.973 1.00 86.00 191 ILE A O 1
ATOM 1479 N N . SER A 1 192 ? 6.061 1.075 -8.904 1.00 83.88 192 SER A N 1
ATOM 1480 C CA . SER A 1 192 ? 5.536 0.645 -7.602 1.00 83.88 192 SER A CA 1
ATOM 1481 C C . SER A 1 192 ? 4.065 1.029 -7.439 1.00 83.88 192 SER A C 1
ATOM 1483 O O . SER A 1 192 ? 3.614 2.060 -7.941 1.00 83.88 192 SER A O 1
ATOM 1485 N N . GLU A 1 193 ? 3.344 0.246 -6.644 1.00 74.62 193 GLU A N 1
ATOM 1486 C CA . GLU A 1 193 ? 1.996 0.515 -6.137 1.00 74.62 193 GLU A CA 1
ATOM 1487 C C . GLU A 1 193 ? 1.869 1.905 -5.529 1.00 74.62 193 GLU A C 1
ATOM 1489 O O . GLU A 1 193 ? 0.860 2.583 -5.703 1.00 74.62 193 GLU A O 1
ATOM 1494 N N . ILE A 1 194 ? 2.930 2.360 -4.863 1.00 78.31 194 ILE A N 1
ATOM 1495 C CA . ILE A 1 194 ? 3.000 3.678 -4.233 1.00 78.31 194 ILE A CA 1
ATOM 1496 C C . ILE A 1 194 ? 2.836 4.783 -5.285 1.00 78.31 194 ILE A C 1
ATOM 1498 O O . ILE A 1 194 ? 2.196 5.800 -5.028 1.00 78.31 194 ILE A O 1
ATOM 1502 N N . VAL A 1 195 ? 3.370 4.576 -6.493 1.00 82.69 195 VAL A N 1
ATOM 1503 C CA . VAL A 1 195 ? 3.260 5.532 -7.604 1.00 82.69 195 VAL A CA 1
ATOM 1504 C C . VAL A 1 195 ? 1.834 5.556 -8.154 1.00 82.69 195 VAL A C 1
ATOM 1506 O O . VAL A 1 195 ? 1.321 6.632 -8.453 1.00 82.69 195 VAL A O 1
ATOM 1509 N N . VAL A 1 196 ? 1.169 4.399 -8.238 1.00 79.75 196 VAL A N 1
ATOM 1510 C CA . VAL A 1 196 ? -0.241 4.297 -8.661 1.00 79.75 196 VAL A CA 1
ATOM 1511 C C . VAL A 1 196 ? -1.158 4.991 -7.661 1.00 79.75 196 VAL A C 1
ATOM 1513 O O . VAL A 1 196 ? -2.009 5.789 -8.052 1.00 79.75 196 VAL A O 1
ATOM 1516 N N . VAL A 1 197 ? -0.939 4.744 -6.369 1.00 74.12 197 VAL A N 1
ATOM 1517 C CA . VAL A 1 197 ? -1.643 5.435 -5.287 1.00 74.12 197 VAL A CA 1
ATOM 1518 C C . VAL A 1 197 ? -1.405 6.939 -5.384 1.00 74.12 197 VAL A C 1
ATOM 1520 O O . VAL A 1 197 ? -2.366 7.698 -5.414 1.00 74.12 197 VAL A O 1
ATOM 1523 N N . GLY A 1 198 ? -0.155 7.386 -5.523 1.00 77.62 198 GLY A N 1
ATOM 1524 C CA . GLY A 1 198 ? 0.168 8.803 -5.700 1.00 77.62 198 GLY A CA 1
ATOM 1525 C C . GLY A 1 198 ? -0.540 9.439 -6.902 1.00 77.62 198 GLY A C 1
ATOM 1526 O O . GLY A 1 198 ? -1.069 10.542 -6.792 1.00 77.62 198 GLY A O 1
ATOM 1527 N N . ALA A 1 199 ? -0.621 8.731 -8.030 1.00 80.44 199 ALA A N 1
ATOM 1528 C CA . ALA A 1 199 ? -1.334 9.201 -9.214 1.00 80.44 199 ALA A CA 1
ATOM 1529 C C . ALA A 1 199 ? -2.850 9.325 -8.979 1.00 80.44 199 ALA A C 1
ATOM 1531 O O . ALA A 1 199 ? -3.455 10.289 -9.442 1.00 80.44 199 ALA A O 1
ATOM 1532 N N . LEU A 1 200 ? -3.450 8.406 -8.214 1.00 74.56 200 LEU A N 1
ATOM 1533 C CA . LEU A 1 200 ? -4.857 8.484 -7.808 1.00 74.56 200 LEU A CA 1
ATOM 1534 C C . LEU A 1 200 ? -5.127 9.712 -6.926 1.00 74.56 200 LEU A C 1
ATOM 1536 O O . LEU A 1 200 ? -6.132 10.391 -7.111 1.00 74.56 200 LEU A O 1
ATOM 1540 N N . LEU A 1 201 ? -4.217 10.030 -5.998 1.00 72.12 201 LEU A N 1
ATOM 1541 C CA . LEU A 1 201 ? -4.321 11.219 -5.138 1.00 72.12 201 LEU A CA 1
ATOM 1542 C C . LEU A 1 201 ? -4.253 12.527 -5.926 1.00 72.12 201 LEU A C 1
ATOM 1544 O O . LEU A 1 201 ? -4.893 13.507 -5.557 1.00 72.12 201 LEU A O 1
ATOM 1548 N N . LEU A 1 202 ? -3.452 12.546 -6.990 1.00 76.81 202 LEU A N 1
ATOM 1549 C CA . LEU A 1 202 ? -3.263 13.715 -7.844 1.00 76.81 202 LEU A CA 1
ATOM 1550 C C . LEU A 1 202 ? -4.351 13.853 -8.913 1.00 76.81 202 LEU A C 1
ATOM 1552 O O . LEU A 1 202 ? -4.489 14.933 -9.486 1.00 76.81 202 LEU A O 1
ATOM 1556 N N . ALA A 1 203 ? -5.136 12.804 -9.175 1.00 75.19 203 ALA A N 1
ATOM 1557 C CA . ALA A 1 203 ? -6.165 12.811 -10.211 1.00 75.19 203 ALA A CA 1
ATOM 1558 C C . ALA A 1 203 ? -7.184 13.962 -10.059 1.00 75.19 203 ALA A C 1
ATOM 1560 O O . ALA A 1 203 ? -7.441 14.634 -11.049 1.00 75.19 203 ALA A O 1
ATOM 1561 N N . PRO A 1 204 ? -7.699 14.305 -8.858 1.00 73.38 204 PRO A N 1
ATOM 1562 C CA . PRO A 1 204 ? -8.611 15.445 -8.703 1.00 73.38 204 PRO A CA 1
ATOM 1563 C C . PRO A 1 204 ? -7.946 16.813 -8.917 1.00 73.38 204 PRO A C 1
ATOM 1565 O O . PRO A 1 204 ? -8.631 17.798 -9.175 1.00 73.38 204 PRO A O 1
ATOM 1568 N N . LEU A 1 205 ? -6.619 16.886 -8.773 1.00 75.81 205 LEU A N 1
ATOM 1569 C CA . LEU A 1 205 ? -5.832 18.116 -8.896 1.00 75.81 205 LEU A CA 1
ATOM 1570 C C . LEU A 1 205 ? -5.283 18.324 -10.312 1.00 75.81 205 LEU A C 1
ATOM 1572 O O . LEU A 1 205 ? -4.705 19.370 -10.603 1.00 75.81 205 LEU A O 1
ATOM 1576 N N . THR A 1 206 ? -5.423 17.326 -11.184 1.00 76.25 206 THR A N 1
ATOM 1577 C CA . THR A 1 206 ? -4.869 17.336 -12.535 1.00 76.25 206 THR A CA 1
ATOM 1578 C C . THR A 1 206 ? -5.996 17.206 -13.552 1.00 76.25 206 THR A C 1
ATOM 1580 O O . THR A 1 206 ? -6.812 16.299 -13.491 1.00 76.25 206 THR A O 1
ATOM 1583 N N . GLU A 1 207 ? -6.044 18.104 -14.539 1.00 75.31 207 GLU A N 1
ATOM 1584 C CA . GLU A 1 207 ? -7.000 17.993 -15.659 1.00 75.31 207 GLU A CA 1
ATOM 1585 C C . GLU A 1 207 ? -6.622 16.871 -16.652 1.00 75.31 207 GLU A C 1
ATOM 1587 O O . GLU A 1 207 ? -7.286 16.665 -17.671 1.00 75.31 207 GLU A O 1
ATOM 1592 N N . SER A 1 208 ? -5.518 16.161 -16.399 1.00 74.00 208 SER A N 1
ATOM 1593 C CA . SER A 1 208 ? -4.986 15.095 -17.244 1.00 74.00 208 SER A CA 1
ATOM 1594 C C . SER A 1 208 ? -5.217 13.712 -16.619 1.00 74.00 208 SER A C 1
ATOM 1596 O O . SER A 1 208 ? -5.220 13.582 -15.398 1.00 74.00 208 SER A O 1
ATOM 1598 N N . PRO A 1 209 ? -5.362 12.647 -17.434 1.00 79.31 209 PRO A N 1
ATOM 1599 C CA . PRO A 1 209 ? -5.570 11.279 -16.953 1.00 79.31 209 PRO A CA 1
ATOM 1600 C C . PRO A 1 209 ? -4.247 10.654 -16.484 1.00 79.31 209 PRO A C 1
ATOM 1602 O O . PRO A 1 209 ? -3.713 9.701 -17.067 1.00 79.31 209 PRO A O 1
ATOM 1605 N N . VAL A 1 210 ? -3.646 11.274 -15.465 1.00 83.31 210 VAL A N 1
ATOM 1606 C CA . VAL A 1 210 ? -2.384 10.838 -14.854 1.00 83.31 210 VAL A CA 1
ATOM 1607 C C . VAL A 1 210 ? -2.570 9.468 -14.217 1.00 83.31 210 VAL A C 1
ATOM 1609 O O . VAL A 1 210 ? -1.723 8.594 -14.395 1.00 83.31 210 VAL A O 1
ATOM 1612 N N . PHE A 1 211 ? -3.693 9.264 -13.527 1.00 82.38 211 PHE A N 1
ATOM 1613 C CA . PHE A 1 211 ? -4.012 8.004 -12.870 1.00 82.38 211 PHE A CA 1
ATOM 1614 C C . PHE A 1 211 ? -4.088 6.844 -13.864 1.00 82.38 211 PHE A C 1
ATOM 1616 O O . PHE A 1 211 ? -3.380 5.858 -13.689 1.00 82.38 211 PHE A O 1
ATOM 1623 N N . GLU A 1 212 ? -4.854 6.979 -14.944 1.00 83.69 212 GLU A N 1
ATOM 1624 C CA . GLU A 1 212 ? -5.021 5.940 -15.962 1.00 83.69 212 GLU A CA 1
ATOM 1625 C C . GLU A 1 212 ? -3.693 5.635 -16.662 1.00 83.69 212 GLU A C 1
ATOM 1627 O O . GLU A 1 212 ? -3.353 4.473 -16.891 1.00 83.69 212 GLU A O 1
ATOM 1632 N N . THR A 1 213 ? -2.898 6.673 -16.947 1.00 87.31 213 THR A N 1
ATOM 1633 C CA . THR A 1 213 ? -1.573 6.521 -17.566 1.00 87.31 213 THR A CA 1
ATOM 1634 C C . THR A 1 213 ? -0.631 5.715 -16.670 1.00 87.31 213 THR A C 1
ATOM 1636 O O . THR A 1 213 ? 0.029 4.780 -17.133 1.00 87.31 213 THR A O 1
ATOM 1639 N N . VAL A 1 214 ? -0.573 6.055 -15.380 1.00 88.12 214 VAL A N 1
ATOM 1640 C CA . VAL A 1 214 ? 0.296 5.389 -14.403 1.00 88.12 214 VAL A CA 1
ATOM 1641 C C . VAL A 1 214 ? -0.205 3.986 -14.078 1.00 88.12 214 VAL A C 1
ATOM 1643 O O . VAL A 1 214 ? 0.606 3.069 -14.007 1.00 88.12 214 VAL A O 1
ATOM 1646 N N . ALA A 1 215 ? -1.513 3.786 -13.928 1.00 84.25 215 ALA A N 1
ATOM 1647 C CA . ALA A 1 215 ? -2.102 2.489 -13.610 1.00 84.25 215 ALA A CA 1
ATOM 1648 C C . ALA A 1 215 ? -1.927 1.477 -14.759 1.00 84.25 215 ALA A C 1
ATOM 1650 O O . ALA A 1 215 ? -1.576 0.322 -14.515 1.00 84.25 215 ALA A O 1
ATOM 1651 N N . ILE A 1 216 ? -2.061 1.905 -16.019 1.00 86.38 216 ILE A N 1
ATOM 1652 C CA . ILE A 1 216 ? -1.775 1.040 -17.178 1.00 86.38 216 ILE A CA 1
ATOM 1653 C C . ILE A 1 216 ? -0.278 0.785 -17.316 1.00 86.38 216 ILE A C 1
ATOM 1655 O O . ILE A 1 216 ? 0.130 -0.347 -17.587 1.00 86.38 216 ILE A O 1
ATOM 1659 N N . GLY A 1 217 ? 0.552 1.810 -17.103 1.00 89.44 217 GLY A N 1
ATOM 1660 C CA . GLY A 1 217 ? 2.000 1.640 -17.043 1.00 89.44 217 GLY A CA 1
ATOM 1661 C C . GLY A 1 217 ? 2.398 0.620 -15.977 1.00 89.44 217 GLY A C 1
ATOM 1662 O O . GLY A 1 217 ? 3.201 -0.271 -16.245 1.00 89.44 217 GLY A O 1
ATOM 1663 N N . PHE A 1 218 ? 1.794 0.695 -14.793 1.00 87.44 218 PHE A N 1
ATOM 1664 C CA . PHE A 1 218 ? 1.986 -0.259 -13.707 1.00 87.44 218 PHE A CA 1
ATOM 1665 C C . PHE A 1 218 ? 1.597 -1.673 -14.132 1.00 87.44 218 PHE A C 1
ATOM 1667 O O . PHE A 1 218 ? 2.445 -2.560 -14.095 1.00 87.44 218 PHE A O 1
ATOM 1674 N N . ALA A 1 219 ? 0.375 -1.890 -14.623 1.00 85.19 219 ALA A N 1
ATOM 1675 C CA . ALA A 1 219 ? -0.071 -3.215 -15.057 1.00 85.19 219 ALA A CA 1
ATOM 1676 C C . ALA A 1 219 ? 0.845 -3.803 -16.147 1.00 85.19 219 ALA A C 1
ATOM 1678 O O . ALA A 1 219 ? 1.248 -4.964 -16.080 1.00 85.19 219 ALA A O 1
ATOM 1679 N N . THR A 1 220 ? 1.243 -2.973 -17.114 1.00 88.12 220 THR A N 1
ATOM 1680 C CA . THR A 1 220 ? 2.122 -3.382 -18.218 1.00 88.12 220 THR A CA 1
ATOM 1681 C C . THR A 1 220 ? 3.526 -3.719 -17.723 1.00 88.12 220 THR A C 1
ATOM 1683 O O . THR A 1 220 ? 4.069 -4.759 -18.079 1.00 88.12 220 THR A O 1
ATOM 1686 N N . THR A 1 221 ? 4.121 -2.871 -16.879 1.00 90.19 221 THR A N 1
ATOM 1687 C CA . THR A 1 221 ? 5.461 -3.117 -16.320 1.00 90.19 221 THR A CA 1
ATOM 1688 C C . THR A 1 221 ? 5.476 -4.306 -15.366 1.00 90.19 221 THR A C 1
ATOM 1690 O O . THR A 1 221 ? 6.464 -5.027 -15.352 1.00 90.19 221 THR A O 1
ATOM 1693 N N . THR A 1 222 ? 4.382 -4.567 -14.645 1.00 86.00 222 THR A N 1
ATOM 1694 C CA . THR A 1 222 ? 4.199 -5.767 -13.805 1.00 86.00 222 THR A CA 1
ATOM 1695 C C . THR A 1 222 ? 4.205 -7.030 -14.657 1.00 86.00 222 THR A C 1
ATOM 1697 O O . THR A 1 222 ? 4.932 -7.977 -14.370 1.00 86.00 222 THR A O 1
ATOM 1700 N N . LEU A 1 223 ? 3.436 -7.029 -15.750 1.00 84.75 223 LEU A N 1
ATOM 1701 C CA . LEU A 1 223 ? 3.402 -8.148 -16.686 1.00 84.75 223 LEU A CA 1
ATOM 1702 C C . LEU A 1 223 ? 4.775 -8.375 -17.334 1.00 84.75 223 LEU A C 1
ATOM 1704 O O . LEU A 1 223 ? 5.227 -9.511 -17.437 1.00 84.75 223 LEU A O 1
ATOM 1708 N N . ILE A 1 224 ? 5.451 -7.298 -17.748 1.00 86.81 224 ILE A N 1
ATOM 1709 C CA . ILE A 1 224 ? 6.810 -7.372 -18.295 1.00 86.81 224 ILE A CA 1
ATOM 1710 C C . ILE A 1 224 ? 7.775 -7.937 -17.252 1.00 86.81 224 ILE A C 1
ATOM 1712 O O . ILE A 1 224 ? 8.533 -8.836 -17.589 1.00 86.81 224 ILE A O 1
ATOM 1716 N N . ALA A 1 225 ? 7.743 -7.446 -16.011 1.00 84.75 225 ALA A N 1
ATOM 1717 C CA . ALA A 1 225 ? 8.618 -7.914 -14.940 1.00 84.75 225 ALA A CA 1
ATOM 1718 C C . ALA A 1 225 ? 8.453 -9.420 -14.714 1.00 84.75 225 ALA A C 1
ATOM 1720 O O . ALA A 1 225 ? 9.445 -10.138 -14.745 1.00 84.75 225 ALA A O 1
ATOM 1721 N N . HIS A 1 226 ? 7.212 -9.909 -14.635 1.00 82.69 226 HIS A N 1
ATOM 1722 C CA . HIS A 1 226 ? 6.931 -11.337 -14.487 1.00 82.69 226 HIS A CA 1
ATOM 1723 C C . HIS A 1 226 ? 7.458 -12.175 -15.667 1.00 82.69 226 HIS A C 1
ATOM 1725 O O . HIS A 1 226 ? 8.052 -13.229 -15.478 1.00 82.69 226 HIS A O 1
ATOM 1731 N N . LEU A 1 227 ? 7.304 -11.689 -16.905 1.00 83.44 227 LEU A N 1
ATOM 1732 C CA . LEU A 1 227 ? 7.831 -12.373 -18.095 1.00 83.44 227 LEU A CA 1
ATOM 1733 C C . LEU A 1 227 ? 9.365 -12.341 -18.187 1.00 83.44 227 LEU A C 1
ATOM 1735 O O . LEU A 1 227 ? 9.969 -13.214 -18.819 1.00 83.44 227 LEU A O 1
ATOM 1739 N N . VAL A 1 228 ? 9.987 -11.299 -17.635 1.00 84.75 228 VAL A N 1
ATOM 1740 C CA . VAL A 1 228 ? 11.438 -11.106 -17.636 1.00 84.75 228 VAL A CA 1
ATOM 1741 C C . VAL A 1 228 ? 12.098 -11.898 -16.511 1.00 84.75 228 VAL A C 1
ATOM 1743 O O . VAL A 1 228 ? 13.180 -12.419 -16.745 1.00 84.75 228 VAL A O 1
ATOM 1746 N N . GLU A 1 229 ? 11.456 -12.052 -15.355 1.00 79.19 229 GLU A N 1
ATOM 1747 C CA . GLU A 1 229 ? 11.963 -12.806 -14.199 1.00 79.19 229 GLU A CA 1
ATOM 1748 C C . GLU A 1 229 ? 12.324 -14.253 -14.575 1.00 79.19 229 GLU A C 1
ATOM 1750 O O . GLU A 1 229 ? 13.429 -14.712 -14.306 1.00 79.19 229 GLU A O 1
ATOM 1755 N N . ASP A 1 230 ? 11.478 -14.930 -15.354 1.00 76.88 230 ASP A N 1
ATOM 1756 C CA . ASP A 1 230 ? 11.753 -16.295 -15.832 1.00 76.88 230 ASP A CA 1
ATOM 1757 C C . ASP A 1 230 ? 12.901 -16.380 -16.860 1.00 76.88 230 ASP A C 1
ATOM 1759 O O . ASP A 1 230 ? 13.379 -17.467 -17.200 1.00 76.88 230 ASP A O 1
ATOM 1763 N N . ARG A 1 231 ? 13.327 -15.245 -17.431 1.00 81.50 231 ARG A N 1
ATOM 1764 C CA . ARG A 1 231 ? 14.280 -15.180 -18.555 1.00 81.50 231 ARG A CA 1
ATOM 1765 C C . ARG A 1 231 ? 15.452 -14.236 -18.322 1.00 81.50 231 ARG A C 1
ATOM 1767 O O . ARG A 1 231 ? 16.241 -14.034 -19.247 1.00 81.50 231 ARG A O 1
ATOM 1774 N N . GLU A 1 232 ? 15.606 -13.679 -17.127 1.00 79.31 232 GLU A N 1
ATOM 1775 C CA . GLU A 1 232 ? 16.578 -12.620 -16.840 1.00 79.31 232 GLU A CA 1
ATOM 1776 C C . GLU A 1 232 ? 18.012 -13.071 -17.144 1.00 79.31 232 GLU A C 1
ATOM 1778 O O . GLU A 1 232 ? 18.784 -12.334 -17.758 1.00 79.31 232 GLU A O 1
ATOM 1783 N N . GLN A 1 233 ? 18.333 -14.334 -16.847 1.00 77.50 233 GLN A N 1
ATOM 1784 C CA . GLN A 1 233 ? 19.653 -14.906 -17.098 1.00 77.50 233 GLN A CA 1
ATOM 1785 C C . GLN A 1 233 ? 19.916 -15.118 -18.592 1.00 77.50 233 GLN A C 1
ATOM 1787 O O . GLN A 1 233 ? 20.980 -14.761 -19.088 1.00 77.50 233 GLN A O 1
ATOM 1792 N N . TYR A 1 234 ? 18.917 -15.598 -19.335 1.00 81.56 234 TYR A N 1
ATOM 1793 C CA . TYR A 1 234 ? 19.002 -15.712 -20.792 1.00 81.56 234 TYR A CA 1
ATOM 1794 C C . TYR A 1 234 ? 19.165 -14.338 -21.463 1.00 81.56 234 TYR A C 1
ATOM 1796 O O . TYR A 1 234 ? 19.926 -14.190 -22.420 1.00 81.56 234 TYR A O 1
ATOM 1804 N N . ILE A 1 235 ? 18.452 -13.324 -20.966 1.00 81.81 235 ILE A N 1
ATOM 1805 C CA . ILE A 1 235 ? 18.540 -11.948 -21.462 1.00 81.81 235 ILE A CA 1
ATOM 1806 C C . ILE A 1 235 ? 19.932 -11.377 -21.182 1.00 81.81 235 ILE A C 1
ATOM 1808 O O . ILE A 1 235 ? 20.542 -10.812 -22.091 1.00 81.81 235 ILE A O 1
ATOM 1812 N N . PHE A 1 236 ? 20.452 -11.565 -19.967 1.00 82.88 236 PHE A N 1
ATOM 1813 C CA . PHE A 1 236 ? 21.798 -11.141 -19.597 1.00 82.88 236 PHE A CA 1
ATOM 1814 C C . PHE A 1 236 ? 22.854 -11.771 -20.509 1.00 82.88 236 PHE A C 1
ATOM 1816 O O . PHE A 1 236 ? 23.634 -11.047 -21.127 1.00 82.88 236 PHE A O 1
ATOM 1823 N N . ASP A 1 237 ? 22.826 -13.095 -20.672 1.00 83.25 237 ASP A N 1
ATOM 1824 C CA . ASP A 1 237 ? 23.788 -13.816 -21.507 1.00 83.25 237 ASP A CA 1
ATOM 1825 C C . ASP A 1 237 ? 23.709 -13.350 -22.970 1.00 83.25 237 ASP A C 1
ATOM 1827 O O . ASP A 1 237 ? 24.726 -13.149 -23.632 1.00 83.25 237 ASP A O 1
ATOM 1831 N N . LYS A 1 238 ? 22.506 -13.080 -23.486 1.00 83.00 238 LYS A N 1
ATOM 1832 C CA . LYS A 1 238 ? 22.327 -12.593 -24.859 1.00 83.00 238 LYS A CA 1
ATOM 1833 C C . LYS A 1 238 ? 22.853 -11.169 -25.062 1.00 83.00 238 LYS A C 1
ATOM 1835 O O . LYS A 1 238 ? 23.435 -10.893 -26.108 1.00 83.00 238 LYS A O 1
ATOM 1840 N N . ILE A 1 239 ? 22.656 -10.279 -24.090 1.00 81.12 239 ILE A N 1
ATOM 1841 C CA . ILE A 1 239 ? 23.058 -8.866 -24.180 1.00 81.12 239 ILE A CA 1
ATOM 1842 C C . ILE A 1 239 ? 24.556 -8.691 -23.899 1.00 81.12 239 ILE A C 1
ATOM 1844 O O . ILE A 1 239 ? 25.219 -7.908 -24.575 1.00 81.12 239 ILE A O 1
ATOM 1848 N N . PHE A 1 240 ? 25.095 -9.430 -22.929 1.00 78.81 240 PHE A N 1
ATOM 1849 C CA . PHE A 1 240 ? 26.449 -9.234 -22.407 1.00 78.81 240 PHE A CA 1
ATOM 1850 C C . PHE A 1 240 ? 27.435 -10.350 -22.772 1.00 78.81 240 PHE A C 1
ATOM 1852 O O . PHE A 1 240 ? 28.585 -10.287 -22.346 1.00 78.81 240 PHE A O 1
ATOM 1859 N N . SER A 1 241 ? 27.052 -11.305 -23.628 1.00 70.38 241 SER A N 1
ATOM 1860 C CA . SER A 1 241 ? 27.941 -12.363 -24.162 1.00 70.38 241 SER A CA 1
ATOM 1861 C C . SER A 1 241 ? 29.253 -11.863 -24.772 1.00 70.38 241 SER A C 1
ATOM 1863 O O . SER A 1 241 ? 30.197 -12.633 -24.872 1.00 70.38 241 SER A O 1
ATOM 1865 N N . HIS A 1 242 ? 29.317 -10.601 -25.207 1.00 63.34 242 HIS A N 1
ATOM 1866 C CA . HIS A 1 242 ? 30.509 -9.999 -25.817 1.00 63.34 242 HIS A CA 1
ATOM 1867 C C . HIS A 1 242 ? 31.359 -9.176 -24.828 1.00 63.34 242 HIS A C 1
ATOM 1869 O O . HIS A 1 242 ? 32.376 -8.611 -25.224 1.00 63.34 242 HIS A O 1
ATOM 1875 N N . MET A 1 243 ? 30.919 -9.037 -23.573 1.00 58.69 243 MET A N 1
ATOM 1876 C CA . MET A 1 243 ? 31.566 -8.221 -22.535 1.00 58.69 243 MET A CA 1
ATOM 1877 C C . MET A 1 243 ? 32.190 -9.048 -21.398 1.00 58.69 243 MET A C 1
ATOM 1879 O O . MET A 1 243 ? 32.774 -8.461 -20.484 1.00 58.69 243 MET A O 1
ATOM 1883 N N . ILE A 1 244 ? 32.045 -10.374 -21.453 1.00 52.03 244 ILE A N 1
ATOM 1884 C CA . ILE A 1 244 ? 32.665 -11.374 -20.571 1.00 52.03 244 ILE A CA 1
ATOM 1885 C C . ILE A 1 244 ? 33.739 -12.092 -21.384 1.00 52.03 244 ILE A C 1
ATOM 1887 O O . ILE A 1 244 ? 34.842 -12.297 -20.832 1.00 52.03 244 ILE A O 1
#

Sequence (244 aa):
MVDRDLDNQDIRPPIDVLPSLSRLMDNGIGEGYTRGDHGDVKDQLYALYAEGQDLRDLVAIVGEDALSDRDEKVLEFTKGIATLISIVWITESTGVSALAGIYAAGLMLVNTELGFRVRERFTAVKDFFTALSFISIGYLLTLPGMRYIGAVTGLVLFASVIRPLFSTQVLRLQGYDLRTSFMASVQSSQISEIVVVGALLLAPLTESPVFETVAIGFATTTLIAHLVEDREQYIFDKIFSHMI